Protein AF-A0A7V8IXH6-F1 (afdb_monomer)

Nearest PDB structures (foldseek):
  6ait-assembly1_E  TM=5.435E-01  e=1.363E-01  Escherichia coli K-12
  6sar-assembly1_A  TM=5.610E-01  e=3.988E-01  Escherichia coli K-12
  9hmf-assembly1_K  TM=4.379E-01  e=4.362E-01  Campylobacter jejuni
  3qky-assembly1_A  TM=3.415E-01  e=1.042E-01  Rhodothermus marinus DSM 4252
  5efr-assembly1_A  TM=3.210E-01  e=1.191E-01  Rhodothermus marinus

Structure (mmCIF, N/CA/C/O backbone):
data_AF-A0A7V8IXH6-F1
#
_entry.id   AF-A0A7V8IXH6-F1
#
loop_
_atom_site.group_PDB
_atom_site.id
_atom_site.type_symbol
_atom_site.label_atom_id
_atom_site.label_alt_id
_atom_site.label_comp_id
_atom_site.label_asym_id
_atom_site.label_entity_id
_atom_site.label_seq_id
_atom_site.pdbx_PDB_ins_code
_atom_site.Cartn_x
_atom_site.Cartn_y
_atom_site.Cartn_z
_atom_site.occupancy
_atom_site.B_iso_or_equiv
_atom_site.auth_seq_id
_atom_site.auth_comp_id
_atom_site.auth_asym_id
_atom_site.auth_atom_id
_atom_site.pdbx_PDB_model_num
ATOM 1 N N . MET A 1 1 ? 4.102 10.077 -9.984 1.00 50.06 1 MET A N 1
ATOM 2 C CA . MET A 1 1 ? 4.243 9.746 -8.547 1.00 50.06 1 MET A CA 1
ATOM 3 C C . MET A 1 1 ? 3.928 8.299 -8.180 1.00 50.06 1 MET A C 1
ATOM 5 O O . MET A 1 1 ? 4.528 7.826 -7.240 1.00 50.06 1 MET A O 1
ATOM 9 N N . ARG A 1 2 ? 3.043 7.561 -8.869 1.00 52.91 2 ARG A N 1
ATOM 10 C CA . ARG A 1 2 ? 2.468 6.294 -8.352 1.00 52.91 2 ARG A CA 1
ATOM 11 C C . ARG A 1 2 ? 3.345 5.025 -8.480 1.00 52.91 2 ARG A C 1
ATOM 13 O O . ARG A 1 2 ? 2.822 3.940 -8.675 1.00 52.91 2 ARG A O 1
ATOM 20 N N . ALA A 1 3 ? 4.672 5.142 -8.442 1.00 62.75 3 ALA A N 1
ATOM 21 C CA . ALA A 1 3 ? 5.584 3.988 -8.453 1.00 62.75 3 ALA A CA 1
ATOM 22 C C . ALA A 1 3 ? 6.321 3.876 -7.111 1.00 62.75 3 ALA A C 1
ATOM 24 O O . ALA A 1 3 ? 6.444 4.872 -6.402 1.00 62.75 3 ALA A O 1
ATOM 25 N N . GLY A 1 4 ? 6.844 2.692 -6.782 1.00 77.69 4 GLY A N 1
ATOM 26 C CA . GLY A 1 4 ? 7.619 2.478 -5.555 1.00 77.69 4 GLY A CA 1
ATOM 27 C C . GLY A 1 4 ? 6.771 2.614 -4.286 1.00 77.69 4 GLY A C 1
ATOM 28 O O . GLY A 1 4 ? 5.690 2.029 -4.196 1.00 77.69 4 GLY A O 1
ATOM 29 N N . ALA A 1 5 ? 7.256 3.392 -3.316 1.00 83.00 5 ALA A N 1
ATOM 30 C CA . ALA A 1 5 ? 6.608 3.583 -2.018 1.00 83.00 5 ALA A CA 1
ATOM 31 C C . ALA A 1 5 ? 5.209 4.226 -2.101 1.00 83.00 5 ALA A C 1
ATOM 33 O O . ALA A 1 5 ? 4.357 3.943 -1.268 1.00 83.00 5 ALA A O 1
ATOM 34 N N . PHE A 1 6 ? 4.913 5.017 -3.137 1.00 82.44 6 PHE A N 1
ATOM 35 C CA . PHE A 1 6 ? 3.595 5.645 -3.329 1.00 82.44 6 PHE A CA 1
ATOM 36 C C . PHE A 1 6 ? 2.488 4.683 -3.779 1.00 82.44 6 PHE A C 1
ATOM 38 O O . PHE A 1 6 ? 1.363 5.118 -4.014 1.00 82.44 6 PHE A O 1
ATOM 45 N N . ALA A 1 7 ? 2.802 3.400 -3.954 1.00 84.75 7 ALA A N 1
ATOM 46 C CA . ALA A 1 7 ? 1.806 2.349 -4.126 1.00 84.75 7 ALA A CA 1
ATOM 47 C C . ALA A 1 7 ? 1.477 1.638 -2.799 1.00 84.75 7 ALA A C 1
ATOM 49 O O . ALA A 1 7 ? 0.645 0.738 -2.786 1.00 84.75 7 ALA A O 1
ATOM 50 N N . GLU A 1 8 ? 2.135 1.994 -1.690 1.00 88.62 8 GLU A N 1
ATOM 51 C CA . GLU A 1 8 ? 1.825 1.450 -0.368 1.00 88.62 8 GLU A CA 1
ATOM 52 C C . GLU A 1 8 ? 0.688 2.262 0.280 1.00 88.62 8 GLU A C 1
ATOM 54 O O . GLU A 1 8 ? 0.842 3.473 0.469 1.00 88.62 8 GLU A O 1
ATOM 59 N N . PRO A 1 9 ? -0.427 1.619 0.680 1.00 89.44 9 PRO A N 1
ATOM 60 C CA . PRO A 1 9 ? -1.565 2.308 1.286 1.00 89.44 9 PRO A CA 1
ATOM 61 C C . PRO A 1 9 ? -1.203 3.184 2.489 1.00 89.44 9 PRO A C 1
ATOM 63 O O . PRO A 1 9 ? -1.670 4.313 2.557 1.00 89.44 9 PRO A O 1
ATOM 66 N N . ARG A 1 10 ? -0.307 2.731 3.382 1.00 91.94 10 ARG A N 1
ATOM 67 C CA . ARG A 1 10 ? 0.140 3.526 4.545 1.00 91.94 10 ARG A CA 1
ATOM 68 C C . ARG A 1 10 ? 0.763 4.862 4.147 1.00 91.94 10 ARG A C 1
ATOM 70 O O . ARG A 1 10 ? 0.463 5.892 4.743 1.00 91.94 10 ARG A O 1
ATOM 77 N N . VAL A 1 11 ? 1.608 4.849 3.115 1.00 92.88 11 VAL A N 1
ATOM 78 C CA . VAL A 1 11 ? 2.251 6.060 2.592 1.00 92.88 11 VAL A CA 1
ATOM 79 C C . VAL A 1 11 ? 1.199 6.980 1.976 1.00 92.88 11 VAL A C 1
ATOM 81 O O . VAL A 1 11 ? 1.183 8.170 2.275 1.00 92.88 11 VAL A O 1
ATOM 84 N N . ILE A 1 12 ? 0.287 6.439 1.162 1.00 91.50 12 ILE A N 1
ATOM 85 C CA . ILE A 1 12 ? -0.792 7.216 0.530 1.00 91.50 12 ILE A CA 1
ATOM 86 C C . ILE A 1 12 ? -1.696 7.866 1.587 1.00 91.50 12 ILE A C 1
ATOM 88 O O . ILE A 1 12 ? -1.996 9.055 1.497 1.00 91.50 12 ILE A O 1
ATOM 92 N N . GLU A 1 13 ? -2.131 7.101 2.587 1.00 93.12 13 GLU A N 1
ATOM 93 C CA . GLU A 1 13 ? -3.025 7.575 3.645 1.00 93.12 13 GLU A CA 1
ATOM 94 C C . GLU A 1 13 ? -2.371 8.654 4.506 1.00 93.12 13 GLU A C 1
ATOM 96 O O . GLU A 1 13 ? -3.002 9.678 4.776 1.00 93.12 13 GLU A O 1
ATOM 101 N N . LEU A 1 14 ? -1.104 8.467 4.887 1.00 95.12 14 LEU A N 1
ATOM 102 C CA . LEU A 1 14 ? -0.357 9.464 5.648 1.00 95.12 14 LEU A CA 1
ATOM 103 C C . LEU A 1 14 ? -0.152 10.749 4.841 1.00 95.12 14 LEU A C 1
ATOM 105 O O . LEU A 1 14 ? -0.402 11.843 5.353 1.00 95.12 14 LEU A O 1
ATOM 109 N N . LEU A 1 15 ? 0.240 10.624 3.568 1.00 93.56 15 LEU A N 1
ATOM 110 C CA . LEU A 1 15 ? 0.399 11.769 2.674 1.00 93.56 15 LEU A CA 1
ATOM 111 C C . LEU A 1 15 ? -0.905 12.551 2.547 1.00 93.56 15 LEU A C 1
ATOM 113 O O . LEU A 1 15 ? -0.911 13.745 2.813 1.00 93.56 15 LEU A O 1
ATOM 117 N N . ASN A 1 16 ? -2.015 11.881 2.238 1.00 92.38 16 ASN A N 1
ATOM 118 C CA . ASN A 1 16 ? -3.323 12.525 2.097 1.00 92.38 16 ASN A CA 1
ATOM 119 C C . ASN A 1 16 ? -3.809 13.203 3.387 1.00 92.38 16 ASN A C 1
ATOM 121 O O . ASN A 1 16 ? -4.667 14.082 3.330 1.00 92.38 16 ASN A O 1
ATOM 125 N N . ARG A 1 17 ? -3.302 12.778 4.550 1.00 93.50 17 ARG A N 1
ATOM 126 C CA . ARG A 1 17 ? -3.750 13.265 5.857 1.00 93.50 17 ARG A CA 1
ATOM 127 C C . ARG A 1 17 ? -2.895 14.400 6.422 1.00 93.50 17 ARG A C 1
ATOM 129 O O . ARG A 1 17 ? -3.422 15.221 7.173 1.00 93.50 17 ARG A O 1
ATOM 136 N N . ARG A 1 18 ? -1.592 14.428 6.136 1.00 95.25 18 ARG A N 1
ATOM 137 C CA . ARG A 1 18 ? -0.643 15.360 6.780 1.00 95.25 18 ARG A CA 1
A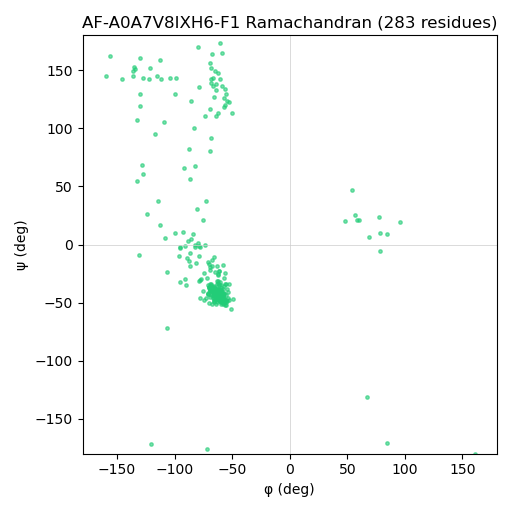TOM 138 C C . ARG A 1 18 ? 0.267 16.118 5.820 1.00 95.25 18 ARG A C 1
ATOM 140 O O . ARG A 1 18 ? 0.949 17.040 6.253 1.00 95.25 18 ARG A O 1
ATOM 147 N N . PHE A 1 19 ? 0.278 15.771 4.536 1.00 94.81 19 PHE A N 1
ATOM 148 C CA . PHE A 1 19 ? 1.212 16.339 3.570 1.00 94.81 19 PHE A CA 1
ATOM 149 C C . PHE A 1 19 ? 0.499 16.841 2.312 1.00 94.81 19 PHE A C 1
ATOM 151 O O . PHE A 1 19 ? -0.615 16.444 1.984 1.00 94.81 19 PHE A O 1
ATOM 158 N N . VAL A 1 20 ? 1.182 17.713 1.572 1.00 91.00 20 VAL A N 1
ATOM 159 C CA . VAL A 1 20 ? 0.776 18.130 0.226 1.00 91.00 20 VAL A CA 1
ATOM 160 C C . VAL A 1 20 ? 1.877 17.688 -0.737 1.00 91.00 20 VAL A C 1
ATOM 162 O O . VAL A 1 20 ? 2.892 18.376 -0.855 1.00 91.00 20 VAL A O 1
ATOM 165 N N . PRO A 1 21 ? 1.742 16.515 -1.381 1.00 87.44 21 PRO A N 1
ATOM 166 C CA . PRO A 1 21 ? 2.774 16.011 -2.271 1.00 87.44 21 PRO A CA 1
ATOM 167 C C . PRO A 1 21 ? 2.708 16.707 -3.634 1.00 87.44 21 PRO A C 1
ATOM 169 O O . PRO A 1 21 ? 1.647 16.813 -4.248 1.00 87.44 21 PRO A O 1
ATOM 172 N N . PHE A 1 22 ? 3.865 17.101 -4.153 1.00 81.31 22 PHE A N 1
ATOM 173 C CA . PHE A 1 22 ? 4.044 17.512 -5.541 1.00 81.31 22 PHE A CA 1
ATOM 174 C C . PHE A 1 22 ? 5.301 16.849 -6.105 1.00 81.31 22 PHE A C 1
ATOM 176 O O . PHE A 1 22 ? 6.236 16.520 -5.375 1.00 81.31 22 PHE A O 1
ATOM 183 N N . TYR A 1 23 ? 5.312 16.607 -7.411 1.00 75.25 23 TYR A N 1
ATOM 184 C CA . TYR A 1 23 ? 6.400 15.896 -8.070 1.00 75.25 23 TYR A CA 1
ATOM 185 C C . TYR A 1 23 ? 7.349 16.872 -8.747 1.00 75.25 23 TYR A C 1
ATOM 187 O O . TYR A 1 23 ? 6.926 17.695 -9.552 1.00 75.25 23 TYR A O 1
ATOM 195 N N . PHE A 1 24 ? 8.641 16.727 -8.479 1.00 69.38 24 PHE A N 1
ATOM 196 C CA . PHE A 1 24 ? 9.684 17.447 -9.193 1.00 69.38 24 PHE A CA 1
ATOM 197 C C . PHE A 1 24 ? 10.827 16.496 -9.556 1.00 69.38 24 PHE A C 1
ATOM 199 O O . PHE A 1 24 ? 11.051 15.483 -8.897 1.00 69.38 24 PHE A O 1
ATOM 206 N N . ASN A 1 25 ? 11.546 16.821 -10.630 1.00 64.81 25 ASN A N 1
ATOM 207 C CA . ASN A 1 25 ? 12.732 16.090 -11.065 1.00 64.81 25 ASN A CA 1
ATOM 208 C C . ASN A 1 25 ? 13.882 17.083 -11.300 1.00 64.81 25 ASN A C 1
ATOM 210 O O . ASN A 1 25 ? 13.775 17.990 -12.134 1.00 64.81 25 ASN A O 1
ATOM 214 N N . THR A 1 26 ? 14.972 16.918 -10.547 1.00 59.41 26 THR A N 1
ATOM 215 C CA . THR A 1 26 ? 16.189 17.748 -10.611 1.00 59.41 26 THR A CA 1
ATOM 216 C C . THR A 1 26 ? 17.294 17.139 -11.488 1.00 59.41 26 THR A C 1
ATOM 218 O O . THR A 1 26 ? 18.277 17.821 -11.779 1.00 59.41 26 THR A O 1
ATOM 221 N N . GLY A 1 27 ? 17.138 15.881 -11.924 1.00 55.12 27 GLY A N 1
ATOM 222 C CA . GLY A 1 27 ? 18.213 15.038 -12.464 1.00 55.12 27 GLY A CA 1
ATOM 223 C C . GLY A 1 27 ? 18.202 14.759 -13.974 1.00 55.12 27 GLY A C 1
ATOM 224 O O . GLY A 1 27 ? 19.034 13.982 -14.431 1.00 55.12 27 GLY A O 1
ATOM 225 N N . GLY A 1 28 ? 17.311 15.354 -14.776 1.00 56.03 28 GLY A N 1
ATOM 226 C CA . GLY A 1 28 ? 17.351 15.190 -16.239 1.00 56.03 28 GLY A CA 1
ATOM 227 C C . GLY A 1 28 ? 16.045 15.527 -16.971 1.00 56.03 28 GLY A C 1
ATOM 228 O O . GLY A 1 28 ? 15.064 15.907 -16.327 1.00 56.03 28 GLY A O 1
ATOM 229 N N . PRO A 1 29 ? 16.014 15.396 -18.315 1.00 49.47 29 PRO A N 1
ATOM 230 C CA . PRO A 1 29 ? 14.811 15.590 -19.124 1.00 49.47 29 PRO A CA 1
ATOM 231 C C . PRO A 1 29 ? 13.809 14.461 -18.841 1.00 49.47 29 PRO A C 1
ATOM 233 O O . PRO A 1 29 ? 13.858 13.388 -19.434 1.00 49.47 29 PRO A O 1
ATOM 236 N N . GLY A 1 30 ? 12.915 14.686 -17.881 1.00 53.16 30 GLY A N 1
ATOM 237 C CA . GLY A 1 30 ? 11.845 13.759 -17.522 1.00 53.16 30 GLY A CA 1
ATOM 238 C C . GLY A 1 30 ? 10.472 14.313 -17.888 1.00 53.16 30 GLY A C 1
ATOM 239 O O . GLY A 1 30 ? 10.203 15.500 -17.714 1.00 53.16 30 GLY A O 1
ATOM 240 N N . LEU A 1 31 ? 9.579 13.438 -18.353 1.00 42.81 31 LEU A N 1
ATOM 241 C CA . LEU A 1 31 ? 8.153 13.744 -18.471 1.00 42.81 31 LEU A CA 1
ATOM 242 C C . LEU A 1 31 ? 7.569 13.997 -17.072 1.00 42.81 31 LEU A C 1
ATOM 244 O O . LEU A 1 31 ? 7.793 13.204 -16.157 1.00 42.81 31 LEU A O 1
ATOM 248 N N . GLY A 1 32 ? 6.805 15.080 -16.921 1.00 48.94 32 GLY A N 1
ATOM 249 C CA . GLY A 1 32 ? 6.107 15.405 -15.674 1.00 48.94 32 GLY A CA 1
ATOM 250 C C . GLY A 1 32 ? 6.835 16.376 -14.751 1.00 48.94 32 GLY A C 1
ATOM 251 O O . GLY A 1 32 ? 6.511 16.419 -13.575 1.00 48.94 32 GLY A O 1
ATOM 252 N N . ARG A 1 33 ? 7.805 17.153 -15.240 1.00 63.28 33 ARG A N 1
ATOM 253 C CA . ARG A 1 33 ? 8.387 18.246 -14.456 1.00 63.28 33 ARG A CA 1
ATOM 254 C C . ARG A 1 33 ? 7.313 19.303 -14.185 1.00 63.28 33 ARG A C 1
ATOM 256 O O . ARG A 1 33 ? 6.865 19.970 -15.111 1.00 63.28 33 ARG A O 1
ATOM 263 N N . ASP A 1 34 ? 6.885 19.426 -12.937 1.00 69.31 34 ASP A N 1
ATOM 264 C CA . ASP A 1 34 ? 6.109 20.583 -12.507 1.00 69.31 34 ASP A CA 1
ATOM 265 C C . ASP A 1 34 ? 7.079 21.770 -12.412 1.00 69.31 34 ASP A C 1
ATOM 267 O O . ASP A 1 34 ? 7.999 21.773 -11.591 1.00 69.31 34 ASP A O 1
ATOM 271 N N . GLU A 1 35 ? 6.929 22.738 -13.319 1.00 74.75 35 GLU A N 1
ATOM 272 C CA . GLU A 1 35 ? 7.807 23.910 -13.402 1.00 74.75 35 GLU A CA 1
ATOM 273 C C . GLU A 1 35 ? 7.756 24.752 -12.122 1.00 74.75 35 GLU A C 1
ATOM 275 O O . GLU A 1 35 ? 8.778 25.293 -11.696 1.00 74.75 35 GLU A O 1
ATOM 280 N N . ALA A 1 36 ? 6.590 24.833 -11.473 1.00 78.31 36 ALA A N 1
ATOM 281 C CA . ALA A 1 36 ? 6.434 25.565 -10.225 1.00 78.31 36 ALA A CA 1
ATOM 282 C C . ALA A 1 36 ? 7.142 24.832 -9.081 1.00 78.31 36 ALA A C 1
ATOM 284 O O . ALA A 1 36 ? 7.856 25.459 -8.296 1.00 78.31 36 ALA A O 1
ATOM 285 N N . ALA A 1 37 ? 7.015 23.507 -9.022 1.00 75.69 37 ALA A N 1
ATOM 286 C CA . ALA A 1 37 ? 7.739 22.690 -8.059 1.00 75.69 37 ALA A CA 1
ATOM 287 C C . ALA A 1 37 ? 9.258 22.772 -8.262 1.00 75.69 37 ALA A C 1
ATOM 289 O O . ALA A 1 37 ? 10.000 22.932 -7.295 1.00 75.69 37 ALA A O 1
ATOM 290 N N . GLU A 1 38 ? 9.732 22.710 -9.510 1.00 76.62 38 GLU A N 1
ATOM 291 C CA . GLU A 1 38 ? 11.148 22.879 -9.835 1.00 76.62 38 GLU A CA 1
ATOM 292 C C . GLU A 1 38 ? 11.660 24.252 -9.387 1.00 76.62 38 GLU A C 1
ATOM 294 O O . GLU A 1 38 ? 12.674 24.340 -8.691 1.00 76.62 38 GLU A O 1
ATOM 299 N N . ALA A 1 39 ? 10.957 25.323 -9.767 1.00 80.25 39 ALA A N 1
ATOM 300 C CA . ALA A 1 39 ? 11.310 26.680 -9.376 1.00 80.25 39 ALA A CA 1
ATOM 301 C C . ALA A 1 39 ? 11.335 26.827 -7.849 1.00 80.25 39 ALA A C 1
ATOM 303 O O . ALA A 1 39 ? 12.235 27.469 -7.307 1.00 80.25 39 ALA A O 1
ATOM 304 N N . PHE A 1 40 ? 10.396 26.182 -7.154 1.00 79.12 40 PHE A N 1
ATOM 305 C CA . PHE A 1 40 ? 10.330 26.180 -5.702 1.00 79.12 40 PHE A CA 1
ATOM 306 C C . PHE A 1 40 ? 11.527 25.481 -5.043 1.00 79.12 40 PHE A C 1
ATOM 308 O O . PHE A 1 40 ? 12.006 25.980 -4.025 1.00 79.12 40 PHE A O 1
ATOM 315 N N . VAL A 1 41 ? 12.023 24.361 -5.584 1.00 77.50 41 VAL A N 1
ATOM 316 C CA . VAL A 1 41 ? 13.152 23.613 -4.990 1.00 77.50 41 VAL A CA 1
ATOM 317 C C . VAL A 1 41 ? 14.528 24.114 -5.435 1.00 77.50 41 VAL A C 1
ATOM 319 O O . VAL A 1 41 ? 15.536 23.813 -4.785 1.00 77.50 41 VAL A O 1
ATOM 322 N N . LYS A 1 42 ? 14.605 24.870 -6.537 1.00 80.50 42 LYS A N 1
ATOM 323 C CA . LYS A 1 42 ? 15.867 25.328 -7.129 1.00 80.50 42 LYS A CA 1
ATOM 324 C C . LYS A 1 42 ? 16.709 26.109 -6.116 1.00 80.50 42 LYS A C 1
ATOM 326 O O . LYS A 1 42 ? 16.296 27.140 -5.598 1.00 80.50 42 LYS A O 1
ATOM 331 N N . GLY A 1 43 ? 17.916 25.609 -5.843 1.00 79.00 43 GLY A N 1
ATOM 332 C CA . GLY A 1 43 ? 18.855 26.212 -4.891 1.00 79.00 43 GLY A CA 1
ATOM 333 C C . GLY A 1 43 ? 18.556 25.938 -3.411 1.00 79.00 43 GLY A C 1
ATOM 334 O O . GLY A 1 43 ? 19.378 26.299 -2.574 1.00 79.00 43 GLY A O 1
ATOM 335 N N . LYS A 1 44 ? 17.434 25.280 -3.078 1.00 78.75 44 LYS A N 1
ATOM 336 C CA . LYS A 1 44 ? 17.080 24.904 -1.695 1.00 78.75 44 LYS A CA 1
ATOM 337 C C . LYS A 1 44 ? 17.579 23.519 -1.300 1.00 78.75 44 LYS A C 1
ATOM 339 O O . LYS A 1 44 ? 17.865 23.281 -0.134 1.00 78.75 44 LYS A O 1
ATOM 344 N N . VAL A 1 45 ? 17.697 22.621 -2.272 1.00 72.69 45 VAL A N 1
ATOM 345 C CA . VAL A 1 45 ? 18.264 21.281 -2.094 1.00 72.69 45 VAL A CA 1
ATOM 346 C C . VAL A 1 45 ? 19.542 21.160 -2.908 1.00 72.69 45 VAL A C 1
ATOM 348 O O . VAL A 1 45 ? 19.665 21.735 -3.995 1.00 72.69 45 VAL A O 1
ATOM 351 N N . LYS A 1 46 ? 20.522 20.410 -2.393 1.00 67.31 46 LYS A N 1
ATOM 352 C CA . LYS A 1 46 ? 21.662 19.999 -3.222 1.00 67.31 46 LYS A CA 1
ATOM 353 C C . LYS A 1 46 ? 21.100 19.166 -4.374 1.00 67.31 46 LYS A C 1
ATOM 355 O O . LYS A 1 46 ? 20.163 18.408 -4.154 1.00 67.31 46 LYS A O 1
ATOM 360 N N . ASN A 1 47 ? 21.653 19.296 -5.584 1.00 60.12 47 ASN A N 1
ATOM 361 C CA . ASN A 1 47 ? 21.233 18.456 -6.707 1.00 60.12 47 ASN A CA 1
ATOM 362 C C . ASN A 1 47 ? 21.695 17.010 -6.460 1.00 60.12 47 ASN A C 1
ATOM 364 O O . ASN A 1 47 ? 22.761 16.585 -6.900 1.00 60.12 47 ASN A O 1
ATOM 368 N N . LYS A 1 48 ? 20.922 16.308 -5.641 1.00 60.09 48 LYS A N 1
ATOM 369 C CA . LYS A 1 48 ? 21.065 14.917 -5.253 1.00 60.09 48 LYS A CA 1
ATOM 370 C C . LYS A 1 48 ? 19.780 14.209 -5.653 1.00 60.09 48 LYS A C 1
ATOM 372 O O . LYS A 1 48 ? 18.712 14.813 -5.686 1.00 60.09 48 LYS A O 1
ATOM 377 N N . TRP A 1 49 ? 19.892 12.919 -5.922 1.00 63.50 49 TRP A N 1
ATOM 378 C CA . TRP A 1 49 ? 18.800 12.047 -6.350 1.00 63.50 49 TRP A CA 1
ATOM 379 C C . TRP A 1 49 ? 17.812 11.709 -5.216 1.00 63.50 49 TRP A C 1
ATOM 381 O O . TRP A 1 49 ? 17.368 10.572 -5.131 1.00 63.50 49 TRP A O 1
ATOM 391 N N . ALA A 1 50 ? 17.502 12.642 -4.311 1.00 59.69 50 ALA A N 1
ATOM 392 C CA . ALA A 1 50 ? 16.592 12.395 -3.192 1.00 59.69 50 ALA A CA 1
ATOM 393 C C . ALA A 1 50 ? 15.229 11.890 -3.694 1.00 59.69 50 ALA A C 1
ATOM 395 O O . ALA A 1 50 ? 14.667 12.454 -4.636 1.00 59.69 50 ALA A O 1
ATOM 396 N N . HIS A 1 51 ? 14.702 10.830 -3.068 1.00 75.31 51 HIS A N 1
ATOM 397 C CA . HIS A 1 51 ? 13.383 10.306 -3.431 1.00 75.31 51 HIS A CA 1
ATOM 398 C C . HIS A 1 51 ? 12.266 11.214 -2.898 1.00 75.31 51 HIS A C 1
ATOM 400 O O . HIS A 1 51 ? 11.306 11.503 -3.613 1.00 75.31 51 HIS A O 1
ATOM 406 N N . PHE A 1 52 ? 12.441 11.728 -1.677 1.00 82.50 52 PHE A N 1
ATOM 407 C CA . PHE A 1 52 ? 11.586 12.735 -1.060 1.00 82.50 52 PHE A CA 1
ATOM 408 C C . PHE A 1 52 ? 12.426 13.905 -0.551 1.00 82.50 52 PHE A C 1
ATOM 410 O O . PHE A 1 52 ? 13.507 13.704 -0.004 1.00 82.50 52 PHE A O 1
ATOM 417 N N . ALA A 1 53 ? 11.895 15.117 -0.672 1.00 87.88 53 ALA A N 1
ATOM 418 C CA . ALA A 1 53 ? 12.372 16.280 0.064 1.00 87.88 53 ALA A CA 1
ATOM 419 C C . ALA A 1 53 ? 11.169 16.960 0.715 1.00 87.88 53 ALA A C 1
ATOM 421 O O . ALA A 1 53 ? 10.160 17.211 0.051 1.00 87.88 53 ALA A O 1
ATOM 422 N N . ALA A 1 54 ? 11.272 17.233 2.009 1.00 91.06 54 ALA A N 1
ATOM 423 C CA . ALA A 1 54 ? 10.217 17.850 2.791 1.00 91.06 54 ALA A CA 1
ATOM 424 C C . ALA A 1 54 ? 10.524 19.321 3.060 1.00 91.06 54 ALA A C 1
ATOM 426 O O . ALA A 1 54 ? 11.666 19.717 3.302 1.00 91.06 54 ALA A O 1
ATOM 427 N N . PHE A 1 55 ? 9.471 20.131 3.043 1.00 92.69 55 PHE A N 1
ATOM 428 C CA . PHE A 1 55 ? 9.541 21.564 3.284 1.00 92.69 55 PHE A CA 1
ATOM 429 C C . PHE A 1 55 ? 8.397 21.980 4.206 1.00 92.69 55 PHE A C 1
ATOM 431 O O . PHE A 1 55 ? 7.312 21.399 4.165 1.00 92.69 55 PHE A O 1
ATOM 438 N N . LYS A 1 56 ? 8.623 23.016 5.011 1.00 93.38 56 LYS A N 1
ATOM 439 C CA . LYS A 1 56 ? 7.556 23.720 5.728 1.00 93.38 56 LYS A CA 1
ATOM 440 C C . LYS A 1 56 ? 6.651 24.475 4.740 1.00 93.38 56 LYS A C 1
ATOM 442 O O . LYS A 1 56 ? 7.079 24.742 3.614 1.00 93.38 56 LYS A O 1
ATOM 447 N N . PRO A 1 57 ? 5.444 24.905 5.159 1.00 91.56 57 PRO A N 1
ATOM 448 C CA . PRO A 1 57 ? 4.554 25.709 4.314 1.00 91.56 57 PRO A CA 1
ATOM 449 C C . PRO A 1 57 ? 5.170 27.020 3.799 1.00 91.56 57 PRO A C 1
ATOM 451 O O . PRO A 1 57 ? 4.831 27.470 2.711 1.00 91.56 57 PRO A O 1
ATOM 454 N N . ASP A 1 58 ? 6.106 27.615 4.545 1.00 91.25 58 ASP A N 1
ATOM 455 C CA . ASP A 1 58 ? 6.852 28.813 4.125 1.00 91.25 58 ASP A CA 1
ATOM 456 C C . ASP A 1 58 ? 7.992 28.516 3.127 1.00 91.25 58 ASP A C 1
ATOM 458 O O . ASP A 1 58 ? 8.679 29.418 2.648 1.00 91.25 58 ASP A O 1
ATOM 462 N N . GLY A 1 59 ? 8.193 27.242 2.793 1.00 87.25 59 GLY A N 1
ATOM 463 C CA . GLY A 1 59 ? 9.219 26.765 1.883 1.00 87.25 59 GLY A CA 1
ATOM 464 C C . GLY A 1 59 ? 10.590 26.535 2.501 1.00 87.25 59 GLY A C 1
ATOM 465 O O . GLY A 1 59 ? 11.531 26.272 1.745 1.00 87.25 59 GLY A O 1
ATOM 466 N N . THR A 1 60 ? 10.711 26.595 3.829 1.00 91.19 60 THR A N 1
ATOM 467 C CA . THR A 1 60 ? 11.923 26.196 4.552 1.00 91.19 60 THR A CA 1
ATOM 468 C C . THR A 1 60 ? 12.153 24.696 4.393 1.00 91.19 60 THR A C 1
ATOM 470 O O . THR A 1 60 ? 11.266 23.898 4.685 1.00 91.19 60 THR A O 1
ATOM 473 N N . TYR A 1 61 ? 13.347 24.308 3.952 1.00 91.25 61 TYR A N 1
ATOM 474 C CA . TYR A 1 61 ? 13.756 22.907 3.840 1.00 91.25 61 TYR A CA 1
ATOM 475 C C . TYR A 1 61 ? 13.809 22.227 5.216 1.00 91.25 61 TYR A C 1
ATOM 477 O O . TYR A 1 61 ? 14.295 22.820 6.180 1.00 91.25 61 TYR A O 1
ATOM 485 N N . LEU A 1 62 ? 13.316 20.990 5.289 1.00 92.00 62 LEU A N 1
ATOM 486 C CA . LEU A 1 62 ? 13.367 20.153 6.486 1.00 92.00 62 LEU A CA 1
ATOM 487 C C . LEU A 1 62 ? 14.407 19.047 6.320 1.00 92.00 62 LEU A C 1
ATOM 489 O O . LEU A 1 62 ? 15.470 19.100 6.933 1.00 92.00 62 LEU A O 1
ATOM 493 N N . GLU A 1 63 ? 14.104 18.064 5.476 1.00 92.62 63 GLU A N 1
ATOM 494 C CA . GLU A 1 63 ? 14.907 16.854 5.325 1.00 92.62 63 GLU A CA 1
ATOM 495 C C . GLU A 1 63 ? 14.687 16.209 3.950 1.00 92.62 63 GLU A C 1
ATOM 497 O O . GLU A 1 63 ? 13.705 16.499 3.259 1.00 92.62 63 GLU A O 1
ATOM 502 N N . GLU A 1 64 ? 15.607 15.329 3.559 1.00 89.81 64 GLU A N 1
ATOM 503 C CA . GLU A 1 64 ? 15.547 14.511 2.353 1.00 89.81 64 GLU A CA 1
ATOM 504 C C . GLU A 1 64 ? 15.631 13.032 2.733 1.00 89.81 64 GLU A C 1
ATOM 506 O O . GLU A 1 64 ? 16.363 12.663 3.649 1.00 89.81 64 GLU A O 1
ATOM 511 N N . SER A 1 65 ? 14.893 12.178 2.031 1.00 87.50 65 SER A N 1
ATOM 512 C CA . SER A 1 65 ? 15.003 10.735 2.227 1.00 87.50 65 SER A CA 1
ATOM 513 C C . SER A 1 65 ? 16.213 10.156 1.501 1.00 87.50 65 SER A C 1
ATOM 515 O O . SER A 1 65 ? 16.780 10.760 0.584 1.00 87.50 65 SER A O 1
ATOM 517 N N . GLU A 1 66 ? 16.512 8.892 1.791 1.00 81.75 66 GLU A N 1
ATOM 518 C CA . GLU A 1 66 ? 17.378 8.098 0.928 1.00 81.75 66 GLU A CA 1
ATOM 519 C C . GLU A 1 66 ? 16.770 7.913 -0.471 1.00 81.75 66 GLU A C 1
ATOM 521 O O . GLU A 1 66 ? 15.551 7.840 -0.652 1.00 81.75 66 GLU A O 1
ATOM 526 N N . ILE A 1 67 ? 17.646 7.832 -1.474 1.00 75.06 67 ILE A N 1
ATOM 527 C CA . ILE A 1 67 ? 17.290 7.782 -2.902 1.00 75.06 67 ILE A CA 1
ATOM 528 C C . ILE A 1 67 ? 16.613 6.458 -3.304 1.00 75.06 67 ILE A C 1
ATOM 530 O O . ILE A 1 67 ? 15.921 6.390 -4.318 1.00 75.06 67 ILE A O 1
ATOM 534 N N . TYR A 1 68 ? 16.797 5.420 -2.483 1.00 74.50 68 TYR A N 1
ATOM 535 C CA . TYR A 1 68 ? 16.253 4.073 -2.665 1.00 74.50 68 TYR A CA 1
ATOM 536 C C . TYR A 1 68 ? 15.433 3.610 -1.457 1.00 74.50 68 TYR A C 1
ATOM 538 O O . TYR A 1 68 ? 15.333 2.409 -1.216 1.00 74.50 68 TYR A O 1
ATOM 546 N N . ALA A 1 69 ? 14.860 4.548 -0.692 1.00 80.69 69 ALA A N 1
ATOM 547 C CA . ALA A 1 69 ? 13.973 4.198 0.409 1.00 80.69 69 ALA A CA 1
ATOM 548 C C . ALA A 1 69 ? 12.848 3.284 -0.103 1.00 80.69 69 ALA A C 1
ATOM 550 O O . ALA A 1 69 ? 12.126 3.626 -1.046 1.00 80.69 69 ALA A O 1
ATOM 551 N N . ASP A 1 70 ? 12.722 2.105 0.505 1.00 83.38 70 ASP A N 1
ATOM 552 C CA . ASP A 1 70 ? 11.610 1.210 0.220 1.00 83.38 70 ASP A CA 1
ATOM 553 C C . ASP A 1 70 ? 10.305 1.764 0.820 1.00 83.38 70 ASP A C 1
ATOM 555 O O . ASP A 1 70 ? 10.242 2.877 1.348 1.00 83.38 70 ASP A O 1
ATOM 559 N N . LYS A 1 71 ? 9.218 1.000 0.713 1.00 86.50 71 LYS A N 1
ATOM 560 C CA . LYS A 1 71 ? 7.913 1.436 1.221 1.00 86.50 71 LYS A CA 1
ATOM 561 C C . LYS A 1 71 ? 7.890 1.666 2.739 1.00 86.50 71 LYS A C 1
ATOM 563 O O . LYS A 1 71 ? 7.166 2.551 3.185 1.00 86.50 71 LYS A O 1
ATOM 568 N N . ASP A 1 72 ? 8.657 0.890 3.507 1.00 88.56 72 ASP A N 1
ATOM 569 C CA . ASP A 1 72 ? 8.729 1.027 4.963 1.00 88.56 72 ASP A CA 1
ATOM 570 C C . ASP A 1 72 ? 9.619 2.223 5.315 1.00 88.56 72 ASP A C 1
ATOM 572 O O . ASP A 1 72 ? 9.199 3.087 6.076 1.00 88.56 72 ASP A O 1
ATOM 576 N N . GLY A 1 73 ? 10.783 2.356 4.675 1.00 90.12 73 GLY A N 1
ATOM 577 C CA . GLY A 1 73 ? 11.672 3.506 4.849 1.00 90.12 73 GLY A CA 1
ATOM 578 C C . GLY A 1 73 ? 11.014 4.836 4.472 1.00 90.12 73 GLY A C 1
ATOM 579 O O . GLY A 1 73 ? 11.179 5.829 5.176 1.00 90.12 73 GLY A O 1
ATOM 580 N N . ALA A 1 74 ? 10.211 4.861 3.406 1.00 91.19 74 ALA A N 1
ATOM 581 C CA . ALA A 1 74 ? 9.422 6.031 3.030 1.00 91.19 74 ALA A CA 1
ATOM 582 C C . ALA A 1 74 ? 8.376 6.395 4.093 1.00 91.19 74 ALA A C 1
ATOM 584 O O . ALA A 1 74 ? 8.205 7.570 4.414 1.00 91.19 74 ALA A O 1
ATOM 585 N N . PHE A 1 75 ? 7.675 5.399 4.639 1.00 93.56 75 PHE A N 1
ATOM 586 C CA . PHE A 1 75 ? 6.686 5.620 5.689 1.00 93.56 75 PHE A CA 1
ATOM 587 C C . PHE A 1 75 ? 7.343 6.128 6.980 1.00 93.56 75 PHE A C 1
ATOM 589 O O . PHE A 1 75 ? 6.905 7.138 7.527 1.00 93.56 75 PHE A O 1
ATOM 596 N N . GLU A 1 76 ? 8.440 5.503 7.411 1.00 93.75 76 GLU A N 1
ATOM 597 C CA . GLU A 1 76 ? 9.201 5.917 8.596 1.00 93.75 76 GLU A CA 1
ATOM 598 C C . GLU A 1 76 ? 9.802 7.320 8.445 1.00 93.75 76 GLU A C 1
ATOM 600 O O . GLU A 1 76 ? 9.753 8.108 9.388 1.00 93.75 76 GLU A O 1
ATOM 605 N N . PHE A 1 77 ? 10.296 7.682 7.256 1.00 94.75 77 PHE A N 1
ATOM 606 C CA . PHE A 1 77 ? 10.745 9.046 6.959 1.00 94.75 77 PHE A CA 1
ATOM 607 C C . PHE A 1 77 ? 9.626 10.076 7.187 1.00 94.75 77 PHE A C 1
ATOM 609 O O . PHE A 1 77 ? 9.830 11.087 7.858 1.00 94.75 77 PHE A O 1
ATOM 616 N N . LEU A 1 78 ? 8.417 9.807 6.684 1.00 95.50 78 LEU A N 1
ATOM 617 C CA . LEU A 1 78 ? 7.270 10.700 6.875 1.00 95.50 78 LEU A CA 1
ATOM 618 C C . LEU A 1 78 ? 6.846 10.792 8.350 1.00 95.50 78 LEU A C 1
ATOM 620 O O . LEU A 1 78 ? 6.510 11.879 8.823 1.00 95.50 78 LEU A O 1
ATOM 624 N N . LEU A 1 79 ? 6.882 9.684 9.096 1.00 95.94 79 LEU A N 1
ATOM 625 C CA . LEU A 1 79 ? 6.591 9.694 10.532 1.00 95.94 79 LEU A CA 1
ATOM 626 C C . LEU A 1 79 ? 7.645 10.465 11.334 1.00 95.94 79 LEU A C 1
ATOM 628 O O . LEU A 1 79 ? 7.287 11.226 12.236 1.00 95.94 79 LEU A O 1
ATOM 632 N N . ALA A 1 80 ? 8.927 10.313 10.995 1.00 96.19 80 ALA A N 1
ATOM 633 C CA . ALA A 1 80 ? 10.017 11.048 11.628 1.00 96.19 80 ALA A CA 1
ATOM 634 C C . ALA A 1 80 ? 9.833 12.563 11.460 1.00 96.19 80 ALA A C 1
ATOM 636 O O . ALA A 1 80 ? 9.878 13.292 12.450 1.00 96.19 80 ALA A O 1
ATOM 637 N N . LEU A 1 81 ? 9.480 13.023 10.253 1.00 96.31 81 LEU A N 1
ATOM 638 C CA . LEU A 1 81 ? 9.177 14.434 9.993 1.00 96.31 81 LEU A CA 1
ATOM 639 C C . LEU A 1 81 ? 8.080 14.988 10.909 1.00 96.31 81 LEU A C 1
ATOM 641 O O . LEU A 1 81 ? 8.216 16.098 11.426 1.00 96.31 81 LEU A O 1
ATOM 645 N N . LEU A 1 82 ? 7.000 14.229 11.120 1.00 96.38 82 LEU A N 1
ATOM 646 C CA . LEU A 1 82 ? 5.889 14.632 11.988 1.00 96.38 82 LEU A CA 1
ATOM 647 C C . LEU A 1 82 ? 6.264 14.630 13.471 1.00 96.38 82 LEU A C 1
ATOM 649 O O . LEU A 1 82 ? 5.809 15.496 14.218 1.00 96.38 82 LEU A O 1
ATOM 653 N N . ARG A 1 83 ? 7.093 13.676 13.902 1.00 95.69 83 ARG A N 1
ATOM 654 C CA . ARG A 1 83 ? 7.608 13.615 15.274 1.00 95.69 83 ARG A CA 1
ATOM 655 C C . ARG A 1 83 ? 8.523 14.798 15.580 1.00 95.69 83 ARG A C 1
ATOM 657 O O . ARG A 1 83 ? 8.402 15.397 16.645 1.00 95.69 83 ARG A O 1
ATOM 664 N N . ASP A 1 84 ? 9.388 15.147 14.636 1.00 96.19 84 ASP A N 1
ATOM 665 C CA . ASP A 1 84 ? 10.384 16.206 14.805 1.00 96.19 84 ASP A CA 1
ATOM 666 C C . ASP A 1 84 ? 9.774 17.603 14.580 1.00 96.19 84 ASP A C 1
ATOM 668 O O . ASP A 1 84 ? 10.327 18.618 15.005 1.00 96.19 84 ASP A O 1
ATOM 672 N N . ASN A 1 85 ? 8.585 17.662 13.968 1.00 96.19 85 AS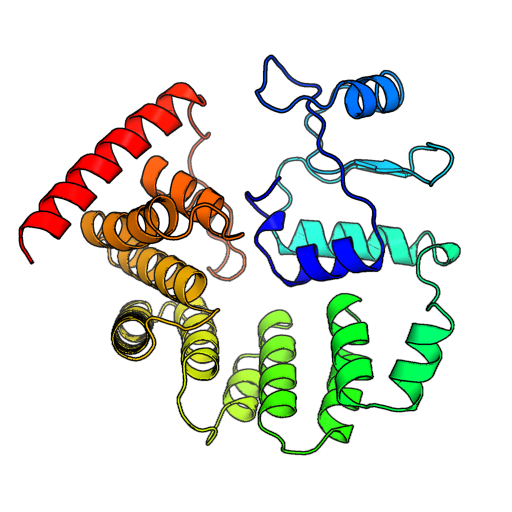N A N 1
ATOM 673 C CA . ASN A 1 85 ? 7.804 18.880 13.762 1.00 96.19 85 ASN A CA 1
ATOM 674 C C . ASN A 1 85 ? 6.357 18.699 14.268 1.00 96.19 85 ASN A C 1
ATOM 676 O O . ASN A 1 85 ? 5.412 18.724 13.473 1.00 96.19 85 ASN A O 1
ATOM 680 N N . PRO A 1 86 ? 6.142 18.572 15.592 1.00 95.50 86 PRO A N 1
ATOM 681 C CA . PRO A 1 86 ? 4.848 18.179 16.159 1.00 95.50 86 PRO A CA 1
ATOM 682 C C . PRO A 1 86 ? 3.706 19.156 15.848 1.00 95.50 86 PRO A C 1
ATOM 684 O O . PRO A 1 86 ? 2.544 18.756 15.829 1.00 95.50 86 PRO A O 1
ATOM 687 N N . GLY A 1 87 ? 4.018 20.420 15.539 1.00 94.19 87 GLY A N 1
ATOM 688 C CA . GLY A 1 87 ? 3.031 21.409 15.093 1.00 94.19 87 GLY A CA 1
ATOM 689 C C . GLY A 1 87 ? 2.340 21.063 13.767 1.00 94.19 87 GLY A C 1
ATOM 690 O O . GLY A 1 87 ? 1.274 21.602 13.496 1.00 94.19 87 GLY A O 1
ATOM 691 N N . PHE A 1 88 ? 2.909 20.158 12.961 1.00 92.88 88 PHE A N 1
ATOM 692 C CA . PHE A 1 88 ? 2.288 19.651 11.730 1.00 92.88 88 PHE A CA 1
ATOM 693 C C . PHE A 1 88 ? 1.535 18.330 11.930 1.00 92.88 88 PHE A C 1
ATOM 695 O O . PHE A 1 88 ? 0.917 17.833 10.992 1.00 92.88 88 PHE A O 1
ATOM 702 N N . ASN A 1 89 ? 1.568 17.756 13.136 1.00 94.88 89 ASN A N 1
ATOM 703 C CA . ASN A 1 89 ? 0.874 16.511 13.466 1.00 94.88 89 ASN A CA 1
ATOM 704 C C . ASN A 1 89 ? -0.280 16.710 14.460 1.00 94.88 89 ASN A C 1
ATOM 706 O O . ASN A 1 89 ? -0.752 15.758 15.085 1.00 94.88 89 ASN A O 1
ATOM 710 N N . THR A 1 90 ? -0.734 17.946 14.636 1.00 93.12 90 THR A N 1
ATOM 711 C CA . THR A 1 90 ? -1.920 18.228 15.436 1.00 93.12 90 THR A CA 1
ATOM 712 C C . THR A 1 90 ? -3.158 17.693 14.726 1.00 93.12 90 THR A C 1
ATOM 714 O O . THR A 1 90 ? -3.289 17.775 13.503 1.00 93.12 90 THR A O 1
ATOM 717 N N . MET A 1 91 ? -4.066 17.097 15.497 1.00 94.00 91 MET A N 1
ATOM 718 C CA . MET A 1 91 ? -5.378 16.753 14.969 1.00 94.00 91 MET A CA 1
ATOM 719 C C . MET A 1 91 ? -6.155 18.037 14.689 1.00 94.00 91 MET A C 1
ATOM 721 O O . MET A 1 91 ? -6.067 19.015 15.430 1.00 94.00 91 MET A O 1
ATOM 725 N N . THR A 1 92 ? -6.922 18.028 13.607 1.00 93.50 92 THR A N 1
ATOM 726 C CA . THR A 1 92 ? -7.940 19.061 13.386 1.00 93.50 92 THR A CA 1
ATOM 727 C C . THR A 1 92 ? -9.086 18.893 14.394 1.00 93.50 92 THR A C 1
ATOM 729 O O . THR A 1 92 ? -9.312 17.773 14.862 1.00 93.50 92 THR A O 1
ATOM 732 N N . PRO A 1 93 ? -9.861 19.947 14.712 1.00 96.06 93 PRO A N 1
ATOM 733 C CA . PRO A 1 93 ? -11.043 19.816 15.569 1.00 96.06 93 PRO A CA 1
ATOM 734 C C . PRO A 1 93 ? -12.028 18.736 15.088 1.00 96.06 93 PRO A C 1
ATOM 736 O O . PRO A 1 93 ? -12.656 18.040 15.889 1.00 96.06 93 PRO A O 1
ATOM 739 N N . GLU A 1 94 ? -12.148 18.556 13.772 1.00 94.25 94 GLU A N 1
ATOM 740 C CA . GLU A 1 94 ? -12.959 17.511 13.151 1.00 94.25 94 GLU A CA 1
ATOM 741 C C . GLU A 1 94 ? -12.404 16.110 13.437 1.00 94.25 94 GLU A C 1
ATOM 743 O O . GLU A 1 94 ? -13.170 15.204 13.772 1.00 94.25 94 GLU A O 1
ATOM 748 N N . GLU A 1 95 ? -11.083 15.929 13.346 1.00 94.62 95 GLU A N 1
ATOM 749 C CA . GLU A 1 95 ? -10.417 14.673 13.701 1.00 94.62 95 GLU A CA 1
ATOM 750 C C . GLU A 1 95 ? -10.547 14.370 15.194 1.00 94.62 95 GLU A C 1
ATOM 752 O O . GLU A 1 95 ? -10.897 13.246 15.543 1.00 94.62 95 GLU A O 1
ATOM 757 N N . GLU A 1 96 ? -10.339 15.352 16.074 1.00 95.88 96 GLU A N 1
ATOM 758 C CA . GLU A 1 96 ? -10.494 15.175 17.524 1.00 95.88 96 GLU A CA 1
ATOM 759 C C . GLU A 1 96 ? -11.911 14.711 17.877 1.00 95.88 96 GLU A C 1
ATOM 761 O O . GLU A 1 96 ? -12.101 13.729 18.604 1.00 95.88 96 GLU A O 1
ATOM 766 N N . LYS A 1 97 ? -12.923 15.371 17.301 1.00 95.81 97 LYS A N 1
ATOM 767 C CA . LYS A 1 97 ? -14.327 14.993 17.474 1.00 95.81 97 LYS A CA 1
ATOM 768 C C . LYS A 1 97 ? -14.598 13.578 16.960 1.00 95.81 97 LYS A C 1
ATOM 770 O O . LYS A 1 97 ? -15.295 12.811 17.627 1.00 95.81 97 LYS A O 1
ATOM 775 N N . ALA A 1 98 ? -14.063 13.227 15.792 1.00 93.06 98 ALA A N 1
ATOM 776 C CA . ALA A 1 98 ? -14.265 11.914 15.191 1.00 93.06 98 ALA A CA 1
ATOM 777 C C . ALA A 1 98 ? -13.604 10.793 16.011 1.00 93.06 98 ALA A C 1
ATOM 779 O O . ALA A 1 98 ? -14.234 9.769 16.277 1.00 93.06 98 ALA A O 1
ATOM 780 N N . VAL A 1 99 ? -12.371 11.014 16.479 1.00 94.06 99 VAL A N 1
ATOM 781 C CA . VAL A 1 99 ? -11.633 10.083 17.348 1.00 94.06 99 VAL A CA 1
ATOM 782 C C . VAL A 1 99 ? -12.380 9.853 18.667 1.00 94.06 99 VAL A C 1
ATOM 784 O O . VAL A 1 99 ? -12.441 8.725 19.157 1.00 94.06 99 VAL A O 1
ATOM 787 N N . ALA A 1 100 ? -12.991 10.897 19.232 1.00 94.19 100 ALA A N 1
ATOM 788 C CA . ALA A 1 100 ? -13.763 10.787 20.467 1.00 94.19 100 ALA A CA 1
ATOM 789 C C . ALA A 1 100 ? -15.088 10.018 20.291 1.00 94.19 100 ALA A C 1
ATOM 791 O O . ALA A 1 100 ? -15.505 9.295 21.200 1.00 94.19 100 ALA A O 1
ATOM 792 N N . GLY A 1 101 ? -15.754 10.179 19.143 1.00 93.06 101 GLY A N 1
ATOM 793 C CA . GLY A 1 101 ? -17.100 9.652 18.902 1.00 93.06 101 GLY A CA 1
ATOM 794 C C . GLY A 1 101 ? -17.154 8.239 18.317 1.00 93.06 101 GLY A C 1
ATOM 795 O O . GLY A 1 101 ? -18.059 7.475 18.657 1.00 93.06 101 GLY A O 1
ATOM 796 N N . GLU A 1 102 ? -16.203 7.867 17.456 1.00 95.62 102 GLU A N 1
ATOM 797 C CA . GLU A 1 102 ? -16.316 6.670 16.616 1.00 95.62 102 GLU A CA 1
ATOM 798 C C . GLU A 1 102 ? -15.039 5.810 16.645 1.00 95.62 102 GLU A C 1
ATOM 800 O O . GLU A 1 102 ? -14.046 6.152 16.000 1.00 95.62 102 GLU A O 1
ATOM 805 N N . PRO A 1 103 ? -15.049 4.642 17.324 1.00 96.94 103 PRO A N 1
ATOM 806 C CA . PRO A 1 103 ? -13.858 3.797 17.463 1.00 96.94 103 PRO A CA 1
ATOM 807 C C . PRO A 1 103 ? -13.222 3.363 16.135 1.00 96.94 103 PRO A C 1
ATOM 809 O O . PRO A 1 103 ? -12.004 3.296 16.030 1.00 96.94 103 PRO A O 1
ATOM 812 N N . VAL A 1 104 ? -14.033 3.109 15.104 1.00 96.25 104 VAL A N 1
ATOM 813 C CA . VAL A 1 104 ? -13.546 2.744 13.762 1.00 96.25 104 VAL A CA 1
ATOM 814 C C . VAL A 1 104 ? -12.777 3.898 13.119 1.00 96.25 104 VAL A C 1
ATOM 816 O O . VAL A 1 104 ? -11.705 3.694 12.551 1.00 96.25 104 VAL A O 1
ATOM 819 N N . VAL A 1 105 ? -13.302 5.121 13.224 1.00 95.62 105 VAL A N 1
ATOM 820 C CA . VAL A 1 105 ? -12.646 6.311 12.672 1.00 95.62 105 VAL A CA 1
ATOM 821 C C . VAL A 1 105 ? -11.368 6.613 13.446 1.00 95.62 105 VAL A C 1
ATOM 823 O O . VAL A 1 105 ? -10.327 6.831 12.828 1.00 95.62 105 VAL A O 1
ATOM 826 N N . ALA A 1 106 ? -11.419 6.528 14.779 1.00 97.00 106 ALA A N 1
ATOM 827 C CA . ALA A 1 106 ? -10.242 6.642 15.635 1.00 97.00 106 ALA A CA 1
ATOM 828 C C . ALA A 1 106 ? -9.140 5.666 15.209 1.00 97.00 106 ALA A C 1
ATOM 830 O O . ALA A 1 106 ? -7.989 6.060 15.022 1.00 97.00 106 ALA A O 1
ATOM 831 N N . ALA A 1 107 ? -9.505 4.402 14.993 1.00 97.00 107 ALA A N 1
ATOM 832 C CA . ALA A 1 107 ? -8.560 3.368 14.623 1.00 97.00 107 ALA A CA 1
ATOM 833 C C . ALA A 1 107 ? -7.899 3.632 13.264 1.00 97.00 107 ALA A C 1
ATOM 835 O O . ALA A 1 107 ? -6.679 3.554 13.165 1.00 97.00 107 ALA A O 1
ATOM 836 N N . ARG A 1 108 ? -8.674 4.026 12.243 1.00 95.56 108 ARG A N 1
ATOM 837 C CA . ARG A 1 108 ? -8.140 4.386 10.916 1.00 95.56 108 ARG A CA 1
ATOM 838 C C . ARG A 1 108 ? -7.223 5.611 10.961 1.00 95.56 108 ARG A C 1
ATOM 840 O O . ARG A 1 108 ? -6.208 5.635 10.274 1.00 95.56 108 ARG A O 1
ATOM 847 N N . ILE A 1 109 ? -7.564 6.626 11.760 1.00 95.44 109 ILE A N 1
ATOM 848 C CA . ILE A 1 109 ? -6.715 7.815 11.933 1.00 95.44 109 ILE A CA 1
ATOM 849 C C . ILE A 1 109 ? -5.382 7.414 12.565 1.00 95.44 109 ILE A C 1
ATOM 851 O O . ILE A 1 109 ? -4.330 7.768 12.041 1.00 95.44 109 ILE A O 1
ATOM 855 N N . HIS A 1 110 ? -5.414 6.647 13.654 1.00 96.19 110 HIS A N 1
ATOM 856 C CA . HIS A 1 110 ? -4.194 6.195 14.316 1.00 96.19 110 HIS A CA 1
ATOM 857 C C . HIS A 1 110 ? -3.369 5.232 13.447 1.00 96.19 110 HIS A C 1
ATOM 859 O O . HIS A 1 110 ? -2.147 5.332 13.454 1.00 96.19 110 HIS A O 1
ATOM 865 N N . GLU A 1 111 ? -4.007 4.365 12.652 1.00 94.88 111 GLU A N 1
ATOM 866 C CA . GLU A 1 111 ? -3.337 3.477 11.688 1.00 94.88 111 GLU A CA 1
ATOM 867 C C . GLU A 1 111 ? -2.564 4.288 10.637 1.00 94.88 111 GLU A C 1
ATOM 869 O O . GLU A 1 111 ? -1.372 4.053 10.443 1.00 94.88 111 GLU A O 1
ATOM 874 N N . ALA A 1 112 ? -3.200 5.302 10.037 1.00 93.38 112 ALA A N 1
ATOM 875 C CA . ALA A 1 112 ? -2.556 6.192 9.068 1.00 93.38 112 ALA A CA 1
ATOM 876 C C . ALA A 1 112 ? -1.383 6.983 9.673 1.00 93.38 112 ALA A C 1
ATOM 878 O O . ALA A 1 112 ? -0.413 7.275 8.980 1.00 93.38 112 ALA A O 1
ATOM 879 N N . LEU A 1 113 ? -1.456 7.314 10.966 1.00 94.56 113 LEU A N 1
ATOM 880 C CA . LEU A 1 113 ? -0.402 8.015 11.708 1.00 94.56 113 LEU A CA 1
ATOM 881 C C . LEU A 1 113 ? 0.678 7.078 12.275 1.00 94.56 113 LEU A C 1
ATOM 883 O O . LEU A 1 113 ? 1.539 7.536 13.022 1.00 94.56 113 LEU A O 1
ATOM 887 N N . GLY A 1 114 ? 0.626 5.775 11.976 1.00 93.94 114 GLY A N 1
ATOM 888 C CA . GLY A 1 114 ? 1.576 4.789 12.499 1.00 93.94 114 GLY A CA 1
ATOM 889 C C . GLY A 1 114 ? 1.461 4.524 14.006 1.00 93.94 114 GLY A C 1
ATOM 890 O O . GLY A 1 114 ? 2.264 3.774 14.559 1.00 93.94 114 GLY A O 1
ATOM 891 N N . ASP A 1 115 ? 0.456 5.084 14.688 1.00 95.69 115 ASP A N 1
ATOM 892 C CA . ASP A 1 115 ? 0.196 4.863 16.114 1.00 95.69 115 ASP A CA 1
ATOM 893 C C . ASP A 1 115 ? -0.576 3.550 16.303 1.00 95.69 115 ASP A C 1
ATOM 895 O O . ASP A 1 115 ? -1.761 3.505 16.646 1.00 95.69 115 ASP A O 1
ATOM 899 N N . TYR A 1 116 ? 0.101 2.443 16.003 1.00 95.75 116 TYR A N 1
ATOM 900 C CA . TYR A 1 116 ? -0.518 1.123 15.948 1.00 95.75 116 TYR A CA 1
ATOM 901 C C . TYR A 1 116 ? -1.036 0.629 17.304 1.00 95.75 116 TYR A C 1
ATOM 903 O O . TYR A 1 116 ? -1.925 -0.219 17.335 1.00 95.75 116 TYR A O 1
ATOM 911 N N . GLU A 1 117 ? -0.508 1.133 18.422 1.00 96.81 117 GLU A N 1
ATOM 912 C CA . GLU A 1 117 ? -1.028 0.805 19.754 1.00 96.81 117 GLU A CA 1
ATOM 913 C C . GLU A 1 117 ? -2.403 1.434 19.972 1.00 96.81 117 GLU A C 1
ATOM 915 O O . GLU A 1 117 ? -3.357 0.719 20.292 1.00 96.81 117 GLU A O 1
ATOM 920 N N . LYS A 1 118 ? -2.549 2.742 19.712 1.00 96.88 118 LYS A N 1
ATOM 921 C CA . LYS A 1 118 ? -3.860 3.399 19.804 1.00 96.88 118 LYS A CA 1
ATOM 922 C C . LYS A 1 118 ? -4.828 2.885 18.747 1.00 96.88 118 LYS A C 1
ATOM 924 O O . LYS A 1 118 ? -6.009 2.713 19.046 1.00 96.88 118 LYS A O 1
ATOM 929 N N . ALA A 1 119 ? -4.342 2.590 17.541 1.00 97.38 119 ALA A N 1
ATOM 930 C CA . ALA A 1 119 ? -5.163 2.011 16.486 1.00 97.38 119 ALA A CA 1
ATOM 931 C C . ALA A 1 119 ? -5.721 0.639 16.893 1.00 97.38 119 ALA A C 1
ATOM 933 O O . ALA A 1 119 ? -6.920 0.402 16.752 1.00 97.38 119 ALA A O 1
ATOM 934 N N . ALA A 1 120 ? -4.884 -0.243 17.451 1.00 97.62 120 ALA A N 1
ATOM 935 C CA . ALA A 1 120 ? -5.317 -1.553 17.928 1.00 97.62 120 ALA A CA 1
ATOM 936 C C . ALA A 1 120 ? -6.348 -1.431 19.059 1.00 97.62 120 ALA A C 1
ATOM 938 O O . ALA A 1 120 ? -7.416 -2.032 18.965 1.00 97.62 120 ALA A O 1
ATOM 939 N N . ALA A 1 121 ? -6.092 -0.585 20.063 1.00 97.81 121 ALA A N 1
ATOM 940 C CA . ALA A 1 121 ? -7.037 -0.347 21.156 1.00 97.81 121 ALA A CA 1
ATOM 941 C C . ALA A 1 121 ? -8.391 0.194 20.654 1.00 97.81 121 ALA A C 1
ATOM 943 O O . ALA A 1 121 ? -9.458 -0.198 21.134 1.00 97.81 121 ALA A O 1
ATOM 944 N N . ALA A 1 122 ? -8.372 1.076 19.652 1.00 97.88 122 ALA A N 1
ATOM 945 C CA . ALA A 1 122 ? -9.582 1.604 19.033 1.00 97.88 122 ALA A CA 1
ATOM 946 C C . ALA A 1 122 ? -10.339 0.536 18.217 1.00 97.88 122 ALA A C 1
ATOM 948 O O . ALA A 1 122 ? -11.568 0.463 18.306 1.00 97.88 122 ALA A O 1
ATOM 949 N N . TRP A 1 123 ? -9.633 -0.340 17.491 1.00 97.88 123 TRP A N 1
ATOM 950 C CA . TRP A 1 123 ? -10.249 -1.486 16.815 1.00 97.88 123 TRP A CA 1
ATOM 951 C C . TRP A 1 123 ? -10.860 -2.483 17.802 1.00 97.88 123 TRP A C 1
ATOM 953 O O . TRP A 1 123 ? -11.983 -2.935 17.594 1.00 97.88 123 TRP A O 1
ATOM 963 N N . GLU A 1 124 ? -10.181 -2.781 18.908 1.00 96.69 124 GLU A N 1
ATOM 964 C CA . GLU A 1 124 ? -10.723 -3.631 19.973 1.00 96.69 124 GLU A CA 1
ATOM 965 C C . GLU A 1 124 ? -11.996 -3.026 20.576 1.00 96.69 124 GLU A C 1
ATOM 967 O O . GLU A 1 124 ? -13.004 -3.721 20.733 1.00 96.69 124 GLU A O 1
ATOM 972 N N . LYS A 1 125 ? -12.003 -1.709 20.818 1.00 96.94 125 LYS A N 1
ATOM 973 C CA . LYS A 1 125 ? -13.190 -0.972 21.276 1.00 96.94 125 LYS A CA 1
ATOM 974 C C . LYS A 1 125 ? -14.337 -1.003 20.257 1.00 96.94 125 LYS A C 1
ATOM 976 O O . LYS A 1 125 ? -15.501 -0.994 20.656 1.00 96.94 125 LYS A O 1
ATOM 981 N N . ALA A 1 126 ? -14.045 -1.064 18.955 1.00 96.12 126 ALA A N 1
ATOM 982 C CA . ALA A 1 126 ? -15.061 -1.236 17.910 1.00 96.12 126 ALA A CA 1
ATOM 983 C C . ALA A 1 126 ? -15.742 -2.625 17.946 1.00 96.12 126 ALA A C 1
ATOM 985 O O . ALA A 1 126 ? -16.802 -2.813 17.332 1.00 96.12 126 ALA A O 1
ATOM 986 N N . GLY A 1 127 ? -15.171 -3.574 18.696 1.00 93.19 127 GLY A N 1
ATOM 987 C CA . GLY A 1 127 ? -15.710 -4.905 18.953 1.00 93.19 127 GLY A CA 1
ATOM 988 C C . GLY A 1 127 ? -15.382 -5.925 17.861 1.00 93.19 127 GLY A C 1
ATOM 989 O O . GLY A 1 127 ? -14.628 -5.669 16.930 1.00 93.19 127 GLY A O 1
ATOM 990 N N . ALA A 1 128 ? -15.993 -7.109 17.938 1.00 88.94 128 ALA A N 1
ATOM 991 C CA . ALA A 1 128 ? -15.699 -8.245 17.051 1.00 88.94 128 ALA A CA 1
ATOM 992 C C . ALA A 1 128 ? -16.268 -8.123 15.617 1.00 88.94 128 ALA A C 1
ATOM 994 O O . ALA A 1 128 ? -16.443 -9.128 14.925 1.00 88.94 128 ALA A O 1
ATOM 995 N N . LYS A 1 129 ? -16.581 -6.907 15.155 1.00 94.75 129 LYS A N 1
ATOM 996 C CA . LYS A 1 129 ? -17.104 -6.662 13.804 1.00 94.75 129 LYS A CA 1
ATOM 997 C C . LYS A 1 129 ? -16.044 -7.017 12.756 1.00 94.75 129 LYS A C 1
ATOM 999 O O . LYS A 1 129 ? -14.850 -6.847 12.997 1.00 94.75 129 LYS A O 1
ATOM 1004 N N . ARG A 1 130 ? -16.480 -7.452 11.566 1.00 95.81 130 ARG A N 1
ATOM 1005 C CA . ARG A 1 130 ? -15.586 -7.828 10.451 1.00 95.81 130 ARG A CA 1
ATOM 1006 C C . ARG A 1 130 ? -14.523 -6.761 10.173 1.00 95.81 130 ARG A C 1
ATOM 1008 O O . ARG A 1 130 ? -13.347 -7.085 10.070 1.00 95.81 130 ARG A O 1
ATOM 1015 N N . GLU A 1 131 ? -14.931 -5.498 10.095 1.00 96.25 131 GLU A N 1
ATOM 1016 C CA . GLU A 1 131 ? -14.019 -4.385 9.819 1.00 96.25 131 GLU A CA 1
ATOM 1017 C C . GLU A 1 131 ? -12.921 -4.236 10.879 1.00 96.25 131 GLU A C 1
ATOM 1019 O O . GLU A 1 131 ? -11.749 -4.132 10.529 1.00 96.25 131 GLU A O 1
ATOM 1024 N N . ALA A 1 132 ? -13.284 -4.290 12.162 1.00 97.25 132 ALA A N 1
ATOM 1025 C CA . ALA A 1 132 ? -12.327 -4.182 13.256 1.00 97.25 132 ALA A CA 1
ATOM 1026 C C . ALA A 1 132 ? -11.313 -5.325 13.243 1.00 97.25 132 ALA A C 1
ATOM 1028 O O . ALA A 1 132 ? -10.115 -5.118 13.416 1.00 97.25 132 ALA A O 1
ATOM 1029 N N . ARG A 1 133 ? -11.787 -6.533 12.939 1.00 98.00 133 ARG A N 1
ATOM 1030 C CA . ARG A 1 133 ? -10.937 -7.711 12.788 1.00 98.00 133 ARG A CA 1
ATOM 1031 C C . ARG A 1 133 ? -9.962 -7.584 11.616 1.00 98.00 133 ARG A C 1
ATOM 1033 O O . ARG A 1 133 ? -8.800 -7.942 11.765 1.00 98.00 133 ARG A O 1
ATOM 1040 N N . LEU A 1 134 ? -10.392 -7.026 10.484 1.00 97.81 134 LEU A N 1
ATOM 1041 C CA . LEU A 1 134 ? -9.483 -6.714 9.376 1.00 97.81 134 LEU A CA 1
ATOM 1042 C C . LEU A 1 134 ? -8.505 -5.585 9.717 1.00 97.81 134 LEU A C 1
ATOM 1044 O O . LEU A 1 134 ? -7.360 -5.635 9.285 1.00 97.81 134 LEU A O 1
ATOM 1048 N N . GLY A 1 135 ? -8.922 -4.591 10.502 1.00 97.25 135 GLY A N 1
ATOM 1049 C CA . GLY A 1 135 ? -8.028 -3.555 11.022 1.00 97.25 135 GLY A CA 1
ATOM 1050 C C . GLY A 1 135 ? -6.908 -4.123 11.887 1.00 97.25 135 GLY A C 1
ATOM 1051 O O . GLY A 1 135 ? -5.734 -3.847 11.648 1.00 97.25 135 GLY A O 1
ATOM 1052 N N . LEU A 1 136 ? -7.255 -5.007 12.823 1.00 98.19 136 LEU A N 1
ATOM 1053 C CA . LEU A 1 136 ? -6.275 -5.730 13.637 1.00 98.19 136 LEU A CA 1
ATOM 1054 C C . LEU A 1 136 ? -5.350 -6.609 12.782 1.00 98.19 136 LEU A C 1
ATOM 1056 O O . LEU A 1 136 ? -4.148 -6.645 13.036 1.00 98.19 136 LEU A O 1
ATOM 1060 N N . ALA A 1 137 ? -5.878 -7.268 11.744 1.00 97.81 137 ALA A N 1
ATOM 1061 C CA . ALA A 1 137 ? -5.071 -8.054 10.812 1.00 97.81 137 ALA A CA 1
ATOM 1062 C C . ALA A 1 137 ? -4.040 -7.192 10.064 1.00 97.81 137 ALA A C 1
ATOM 1064 O O . ALA A 1 137 ? -2.872 -7.574 9.993 1.00 97.81 137 ALA A O 1
ATOM 1065 N N . ARG A 1 138 ? -4.433 -6.006 9.575 1.00 96.25 138 ARG A N 1
ATOM 1066 C CA . ARG A 1 138 ? -3.510 -5.069 8.913 1.00 96.25 138 ARG A CA 1
ATOM 1067 C C . ARG A 1 138 ? -2.410 -4.585 9.851 1.00 96.25 138 ARG A C 1
ATOM 1069 O O . ARG A 1 138 ? -1.243 -4.637 9.477 1.00 96.25 138 ARG A O 1
ATOM 1076 N N . ILE A 1 139 ? -2.755 -4.188 11.079 1.00 96.25 139 ILE A N 1
ATOM 1077 C CA . ILE A 1 139 ? -1.766 -3.782 12.090 1.00 96.25 139 ILE A CA 1
ATOM 1078 C C . ILE A 1 139 ? -0.777 -4.918 12.369 1.00 96.25 139 ILE A C 1
ATOM 1080 O O . ILE A 1 139 ? 0.435 -4.701 12.373 1.00 96.25 139 ILE A O 1
ATOM 1084 N N . ALA A 1 140 ? -1.284 -6.135 12.569 1.00 96.62 140 ALA A N 1
ATOM 1085 C CA . ALA A 1 140 ? -0.453 -7.307 12.799 1.00 96.62 140 ALA A CA 1
ATOM 1086 C C . ALA A 1 140 ? 0.472 -7.590 11.602 1.00 96.62 140 ALA A C 1
ATOM 1088 O O . ALA A 1 140 ? 1.670 -7.790 11.791 1.00 96.62 140 ALA A O 1
ATOM 1089 N N . ARG A 1 141 ? -0.036 -7.490 10.364 1.00 94.69 141 ARG A N 1
ATOM 1090 C CA . ARG A 1 141 ? 0.770 -7.579 9.135 1.00 94.69 141 ARG A CA 1
ATOM 1091 C C . ARG A 1 141 ? 1.883 -6.531 9.100 1.00 94.69 141 ARG A C 1
ATOM 1093 O O . ARG A 1 141 ? 3.023 -6.889 8.821 1.00 94.69 141 ARG A O 1
ATOM 1100 N N . PHE A 1 142 ? 1.591 -5.265 9.401 1.00 91.12 142 PHE A N 1
ATOM 1101 C CA . PHE A 1 142 ? 2.604 -4.200 9.417 1.00 91.12 142 PHE A CA 1
ATOM 1102 C C . PHE A 1 142 ? 3.682 -4.431 10.478 1.00 91.12 142 PHE A C 1
ATOM 1104 O O . PHE A 1 142 ? 4.853 -4.155 10.238 1.00 91.12 142 PHE A O 1
ATOM 1111 N N . ARG A 1 143 ? 3.306 -5.015 11.619 1.00 91.81 143 ARG A N 1
ATOM 1112 C CA . ARG A 1 143 ? 4.233 -5.453 12.674 1.00 91.81 143 ARG A CA 1
ATOM 1113 C C . ARG A 1 143 ? 4.930 -6.784 12.370 1.00 91.81 143 ARG A C 1
ATOM 1115 O O . ARG A 1 143 ? 5.742 -7.232 13.173 1.00 91.81 143 ARG A O 1
ATOM 1122 N N . LYS A 1 144 ? 4.617 -7.418 11.234 1.00 92.19 144 LYS A N 1
ATOM 1123 C CA . LYS A 1 144 ? 5.062 -8.768 10.850 1.00 92.19 144 LYS A CA 1
ATOM 1124 C C . LYS A 1 144 ? 4.690 -9.850 11.883 1.00 92.19 144 LYS A C 1
ATOM 1126 O O . LYS A 1 144 ? 5.322 -10.902 11.939 1.00 92.19 144 LYS A O 1
ATOM 1131 N N . ASP A 1 145 ? 3.636 -9.616 12.664 1.00 96.31 145 ASP A N 1
ATOM 1132 C CA . ASP A 1 145 ? 3.052 -10.565 13.614 1.00 96.31 145 ASP A CA 1
ATOM 1133 C C . ASP A 1 145 ? 2.007 -11.439 12.901 1.00 96.31 145 ASP A C 1
ATOM 1135 O O . ASP A 1 145 ? 0.799 -11.182 12.899 1.00 96.31 145 ASP A O 1
ATOM 1139 N N . TRP A 1 146 ? 2.491 -12.477 12.222 1.00 95.81 146 TRP A N 1
ATOM 1140 C CA . TRP A 1 146 ? 1.648 -13.346 11.400 1.00 95.81 146 TRP A CA 1
ATOM 1141 C C . TRP A 1 146 ? 0.689 -14.228 12.207 1.00 95.81 146 TRP A C 1
ATOM 1143 O O . TRP A 1 146 ? -0.321 -14.673 11.658 1.00 95.81 146 TRP A O 1
ATOM 1153 N N . GLU A 1 147 ? 0.982 -14.481 13.485 1.00 97.25 147 GLU A N 1
ATOM 1154 C CA . GLU A 1 147 ? 0.102 -15.244 14.374 1.00 97.25 147 GLU A CA 1
ATOM 1155 C C . GLU A 1 147 ? -1.102 -14.393 14.789 1.00 97.25 147 GLU A C 1
ATOM 1157 O O . GLU A 1 147 ? -2.252 -14.827 14.645 1.00 97.25 147 GLU A O 1
ATOM 1162 N N . ALA A 1 148 ? -0.864 -13.149 15.221 1.00 97.69 148 ALA A N 1
ATOM 1163 C CA . ALA A 1 148 ? -1.944 -12.215 15.519 1.00 97.69 148 ALA A CA 1
ATOM 1164 C C . ALA A 1 148 ? -2.785 -11.912 14.271 1.00 97.69 148 ALA A C 1
ATOM 1166 O O . ALA A 1 148 ? -4.015 -11.862 14.359 1.00 97.69 148 ALA A O 1
ATOM 1167 N N . GLN A 1 149 ? -2.146 -11.788 13.104 1.00 98.06 149 GLN A N 1
ATOM 1168 C CA . GLN A 1 149 ? -2.829 -11.586 11.827 1.00 98.06 149 GLN A CA 1
ATOM 1169 C C . GLN A 1 149 ? -3.787 -12.743 11.509 1.00 98.06 149 GLN A C 1
ATOM 1171 O O . GLN A 1 149 ? -4.966 -12.514 11.229 1.00 98.06 149 GLN A O 1
ATOM 1176 N N . GLU A 1 150 ? -3.317 -13.989 11.620 1.00 97.75 150 GLU A N 1
ATOM 1177 C CA . GLU A 1 150 ? -4.142 -15.176 11.390 1.00 97.75 150 GLU A CA 1
ATOM 1178 C C . GLU A 1 150 ? -5.317 -15.240 12.366 1.00 97.75 150 GLU A C 1
ATOM 1180 O O . GLU A 1 150 ? -6.462 -15.464 11.962 1.00 97.75 150 GLU A O 1
ATOM 1185 N N . LYS A 1 151 ? -5.050 -15.005 13.654 1.00 97.88 151 LYS A N 1
ATOM 1186 C CA . LYS A 1 151 ? -6.083 -14.971 14.691 1.00 97.88 151 LYS A CA 1
A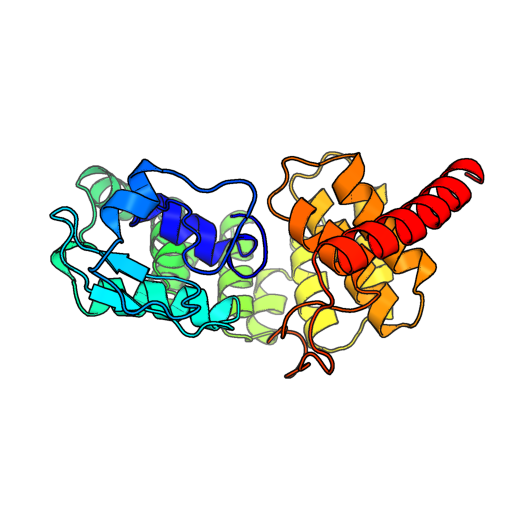TOM 1187 C C . LYS A 1 151 ? -7.145 -13.916 14.378 1.00 97.88 151 LYS A C 1
ATOM 1189 O O . LYS A 1 151 ? -8.340 -14.189 14.528 1.00 97.88 151 LYS A O 1
ATOM 1194 N N . ALA A 1 152 ? -6.729 -12.741 13.909 1.00 97.81 152 ALA A N 1
ATOM 1195 C CA . ALA A 1 152 ? -7.627 -11.646 13.580 1.00 97.81 152 ALA A CA 1
ATOM 1196 C C . ALA A 1 152 ? -8.594 -12.021 12.446 1.00 97.81 152 ALA A C 1
ATOM 1198 O O . ALA A 1 152 ? -9.793 -11.777 12.585 1.00 97.81 152 ALA A O 1
ATOM 1199 N N . VAL A 1 153 ? -8.137 -12.712 11.394 1.00 97.81 153 VAL A N 1
ATOM 1200 C CA . VAL A 1 153 ? -8.996 -13.112 10.258 1.00 97.81 153 VAL A CA 1
ATOM 1201 C C . VAL A 1 153 ? -9.723 -14.454 10.439 1.00 97.81 153 VAL A C 1
ATOM 1203 O O . VAL A 1 153 ? -10.667 -14.750 9.707 1.00 97.81 153 VAL A O 1
ATOM 1206 N N . LYS A 1 154 ? -9.333 -15.279 11.420 1.00 97.12 154 LYS A N 1
ATOM 1207 C CA . LYS A 1 154 ? -9.869 -16.639 11.620 1.00 97.12 154 LYS A CA 1
ATOM 1208 C C . LYS A 1 154 ? -11.392 -16.683 11.806 1.00 97.12 154 LYS A C 1
ATOM 1210 O O . LYS A 1 154 ? -11.924 -16.189 12.795 1.00 97.12 154 LYS A O 1
ATOM 1215 N N . GLY A 1 155 ? -12.107 -17.364 10.916 1.00 96.50 155 GLY A N 1
ATOM 12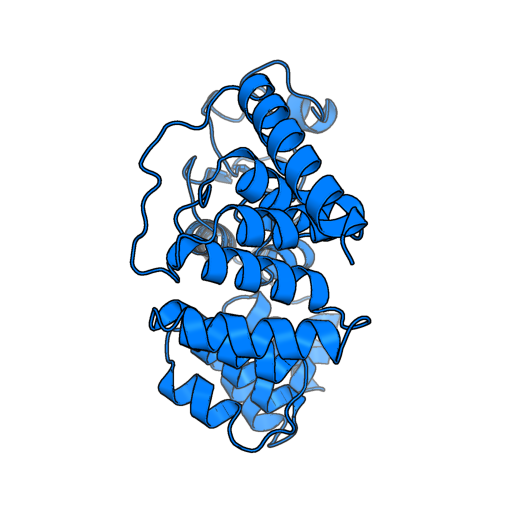16 C CA . GLY A 1 155 ? -13.566 -17.505 11.013 1.00 96.50 155 GLY A CA 1
ATOM 1217 C C . GLY A 1 155 ? -14.351 -16.278 10.540 1.00 96.50 155 GLY A C 1
ATOM 1218 O O . GLY A 1 155 ? -15.557 -16.224 10.756 1.00 96.50 155 GLY A O 1
ATOM 1219 N N . LEU A 1 156 ? -13.692 -15.299 9.910 1.00 97.69 156 LEU A N 1
ATOM 1220 C CA . LEU A 1 156 ? -14.387 -14.371 9.021 1.00 97.69 156 LEU A CA 1
ATOM 1221 C C . LEU A 1 156 ? -14.863 -15.113 7.765 1.00 97.69 156 LEU A C 1
ATOM 1223 O O . LEU A 1 156 ? -14.250 -16.097 7.345 1.00 97.69 156 LEU A O 1
ATOM 1227 N N . GLU A 1 157 ? -15.943 -14.622 7.159 1.00 97.19 157 GLU A N 1
ATOM 1228 C CA . GLU A 1 157 ? -16.356 -15.057 5.825 1.00 97.19 157 GLU A CA 1
ATOM 1229 C C . GLU A 1 157 ? -15.234 -14.790 4.811 1.00 97.19 157 GLU A C 1
ATOM 1231 O O . GLU A 1 157 ? -14.588 -13.743 4.840 1.00 97.19 157 GLU A O 1
ATOM 1236 N N . VAL A 1 158 ? -14.978 -15.757 3.928 1.00 97.44 158 VAL A N 1
ATOM 1237 C CA . VAL A 1 158 ? -13.883 -15.668 2.957 1.00 97.44 158 VAL A CA 1
ATOM 1238 C C . VAL A 1 158 ? -14.318 -14.858 1.737 1.00 97.44 158 VAL A C 1
ATOM 1240 O O . VAL A 1 158 ? -14.940 -15.378 0.809 1.00 97.44 158 VAL A O 1
ATOM 1243 N N . ASP A 1 159 ? -13.904 -13.598 1.710 1.00 97.62 159 ASP A N 1
ATOM 1244 C CA . ASP A 1 159 ? -14.043 -12.667 0.589 1.00 97.62 159 ASP A CA 1
ATOM 1245 C C . ASP A 1 159 ? -12.676 -12.145 0.105 1.00 97.62 159 ASP A C 1
ATOM 1247 O O . ASP A 1 159 ? -11.627 -12.653 0.507 1.00 97.62 159 ASP A O 1
ATOM 1251 N N . ALA A 1 160 ? -12.678 -11.157 -0.794 1.00 98.00 160 ALA A N 1
ATOM 1252 C CA . ALA A 1 160 ? -11.457 -10.610 -1.379 1.00 98.00 160 ALA A CA 1
ATOM 1253 C C . ALA A 1 160 ? -10.486 -10.014 -0.339 1.00 98.00 160 ALA A C 1
ATOM 1255 O O . ALA A 1 160 ? -9.281 -10.210 -0.482 1.00 98.00 160 ALA A O 1
ATOM 1256 N N . ASP A 1 161 ? -10.968 -9.347 0.720 1.00 97.81 161 ASP A N 1
ATOM 1257 C CA . ASP A 1 161 ? -10.071 -8.784 1.743 1.00 97.81 161 ASP A CA 1
ATOM 1258 C C . ASP A 1 161 ? -9.417 -9.903 2.557 1.00 97.81 161 ASP A C 1
ATOM 1260 O O . ASP A 1 161 ? -8.207 -9.893 2.772 1.00 97.81 161 ASP A O 1
ATOM 1264 N N . VAL A 1 162 ? -10.197 -10.906 2.979 1.00 98.25 162 VAL A N 1
ATOM 1265 C CA . VAL A 1 162 ? -9.666 -12.045 3.745 1.00 98.25 162 VAL A CA 1
ATOM 1266 C C . VAL A 1 162 ? -8.697 -12.873 2.899 1.00 98.25 162 VAL A C 1
ATOM 1268 O O . VAL A 1 162 ? -7.685 -13.361 3.413 1.00 98.25 162 VAL A O 1
ATOM 1271 N N . VAL A 1 163 ? -8.969 -13.038 1.601 1.00 98.38 163 VAL A N 1
ATOM 1272 C CA . VAL A 1 163 ? -8.031 -13.699 0.685 1.00 98.38 163 VAL A CA 1
ATOM 1273 C C . VAL A 1 163 ? -6.749 -12.888 0.542 1.00 98.38 163 VAL A C 1
ATOM 1275 O O . VAL A 1 163 ? -5.674 -13.479 0.628 1.00 98.38 163 VAL A O 1
ATOM 1278 N N . MET A 1 164 ? -6.837 -11.565 0.387 1.00 97.88 164 MET A N 1
ATOM 1279 C CA . MET A 1 164 ? -5.661 -10.697 0.320 1.00 97.88 164 MET A CA 1
ATOM 1280 C C . MET A 1 164 ? -4.804 -10.794 1.580 1.00 97.88 164 MET A C 1
ATOM 1282 O O . MET A 1 164 ? -3.606 -11.051 1.493 1.00 97.88 164 MET A O 1
ATOM 1286 N N . GLU A 1 165 ? -5.424 -10.687 2.752 1.00 97.56 165 GLU A N 1
ATOM 1287 C CA . GLU A 1 165 ? -4.766 -10.820 4.053 1.00 97.56 165 GLU A CA 1
ATOM 1288 C C . GLU A 1 165 ? -4.052 -12.176 4.213 1.00 97.56 165 GLU A C 1
ATOM 1290 O O . GLU A 1 165 ? -2.909 -12.254 4.668 1.00 97.56 165 GLU A O 1
ATOM 1295 N N . ASN A 1 166 ? -4.674 -13.269 3.768 1.00 97.62 166 ASN A N 1
ATOM 1296 C CA . ASN A 1 166 ? -4.015 -14.575 3.743 1.00 97.62 166 ASN A CA 1
ATOM 1297 C C . ASN A 1 166 ? -2.914 -14.676 2.674 1.00 97.62 166 ASN A C 1
ATOM 1299 O O . ASN A 1 166 ? -1.905 -15.348 2.899 1.00 97.62 166 ASN A O 1
ATOM 1303 N N . GLY A 1 167 ? -3.098 -14.027 1.524 1.00 97.19 167 GLY A N 1
ATOM 1304 C CA . GLY A 1 167 ? -2.118 -13.936 0.445 1.00 97.19 167 GLY A CA 1
ATOM 1305 C C . GLY A 1 167 ? -0.825 -13.283 0.923 1.00 97.19 167 GLY A C 1
ATOM 1306 O O . GLY A 1 167 ? 0.240 -13.879 0.773 1.00 97.19 167 GLY A O 1
ATOM 1307 N N . TYR A 1 168 ? 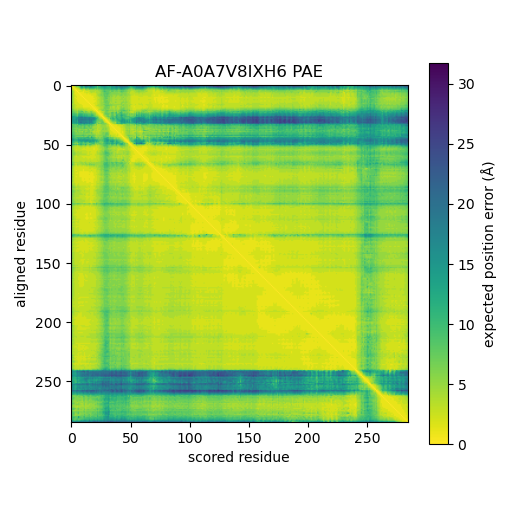-0.934 -12.136 1.598 1.00 95.69 168 TYR A N 1
ATOM 1308 C CA . TYR A 1 168 ? 0.183 -11.435 2.234 1.00 95.69 168 TYR A CA 1
ATOM 1309 C C . TYR A 1 168 ? 1.005 -12.344 3.140 1.00 95.69 168 TYR A C 1
ATOM 1311 O O . TYR A 1 168 ? 2.206 -12.521 2.937 1.00 95.69 168 TYR A O 1
ATOM 1319 N N . ARG A 1 169 ? 0.337 -12.988 4.101 1.00 96.31 169 ARG A N 1
ATOM 1320 C CA . ARG A 1 169 ? 0.984 -13.909 5.038 1.00 96.31 169 ARG A CA 1
ATOM 1321 C C . ARG A 1 169 ? 1.672 -15.071 4.323 1.00 96.31 169 ARG A C 1
ATOM 1323 O O . ARG A 1 169 ? 2.796 -15.427 4.665 1.00 96.31 169 ARG A O 1
ATOM 1330 N N . ARG A 1 170 ? 1.024 -15.683 3.326 1.00 96.69 170 ARG A N 1
ATOM 1331 C CA . ARG A 1 170 ? 1.609 -16.809 2.577 1.00 96.69 170 ARG A CA 1
ATOM 1332 C C . ARG A 1 170 ? 2.833 -16.389 1.776 1.00 96.69 170 ARG A C 1
ATOM 1334 O O . ARG A 1 170 ? 3.812 -17.128 1.774 1.00 96.69 170 ARG A O 1
ATOM 1341 N N . ILE A 1 171 ? 2.789 -15.226 1.132 1.00 95.81 171 ILE A N 1
ATOM 1342 C CA . ILE A 1 171 ? 3.925 -14.671 0.392 1.00 95.81 171 ILE A CA 1
ATOM 1343 C C . ILE A 1 171 ? 5.095 -14.399 1.342 1.00 95.81 171 ILE A C 1
ATOM 1345 O O . ILE A 1 171 ? 6.199 -14.859 1.064 1.00 95.81 171 ILE A O 1
ATOM 1349 N N . ALA A 1 172 ? 4.847 -13.780 2.501 1.00 91.12 172 ALA A N 1
ATOM 1350 C CA . ALA A 1 172 ? 5.876 -13.561 3.521 1.00 91.12 172 ALA A CA 1
ATOM 1351 C C . ALA A 1 172 ? 6.479 -14.870 4.062 1.00 91.12 172 ALA A C 1
ATOM 1353 O O . ALA A 1 172 ? 7.664 -14.948 4.369 1.00 91.12 172 ALA A O 1
ATOM 1354 N N . GLN A 1 173 ? 5.681 -15.939 4.118 1.00 94.25 173 GLN A N 1
ATOM 1355 C CA . GLN A 1 173 ? 6.124 -17.291 4.475 1.00 94.25 173 GLN A CA 1
ATOM 1356 C C . GLN A 1 173 ? 6.715 -18.084 3.293 1.00 94.25 173 GLN A C 1
ATOM 1358 O O . GLN A 1 173 ? 6.921 -19.292 3.419 1.00 94.25 173 GLN A O 1
ATOM 1363 N N . LYS A 1 174 ? 6.944 -17.450 2.134 1.00 95.19 174 LYS A N 1
ATOM 1364 C CA . LYS A 1 174 ? 7.450 -18.072 0.894 1.00 95.19 174 LYS A CA 1
ATOM 1365 C C . LYS A 1 174 ? 6.573 -19.221 0.358 1.00 95.19 174 LYS A C 1
ATOM 1367 O O . LYS A 1 174 ? 7.012 -20.051 -0.435 1.00 95.19 174 LYS A O 1
ATOM 1372 N N . LYS A 1 175 ? 5.294 -19.272 0.746 1.00 96.81 175 LYS A N 1
ATOM 1373 C CA . LYS A 1 175 ? 4.288 -20.258 0.301 1.00 96.81 175 LYS A CA 1
ATOM 1374 C C . LYS A 1 175 ? 3.613 -19.807 -0.999 1.00 96.81 175 LYS A C 1
ATOM 1376 O O . LYS A 1 175 ? 2.389 -19.677 -1.068 1.00 96.81 175 LYS A O 1
ATOM 1381 N N . TYR A 1 176 ? 4.413 -19.565 -2.036 1.00 97.06 176 TYR A N 1
ATOM 1382 C CA . TYR A 1 176 ? 3.963 -18.920 -3.275 1.00 97.06 176 TYR A CA 1
ATOM 1383 C C . TYR A 1 176 ? 2.896 -19.715 -4.037 1.00 97.06 176 TYR A C 1
ATOM 1385 O O . TYR A 1 176 ? 1.949 -19.124 -4.545 1.00 97.06 176 TYR A O 1
ATOM 1393 N N . ALA A 1 177 ? 2.985 -21.050 -4.075 1.00 98.19 177 ALA A N 1
ATOM 1394 C CA . ALA A 1 177 ? 1.992 -21.884 -4.762 1.00 98.19 177 ALA A CA 1
ATOM 1395 C C . ALA A 1 177 ? 0.585 -21.737 -4.155 1.00 98.19 177 ALA A C 1
ATOM 1397 O O . ALA A 1 177 ? -0.375 -21.478 -4.877 1.00 98.19 177 ALA A O 1
ATOM 1398 N N . GLY A 1 178 ? 0.478 -21.816 -2.824 1.00 97.94 178 GLY A N 1
ATOM 1399 C CA . GLY A 1 178 ? -0.800 -21.649 -2.126 1.00 97.94 178 GLY A CA 1
ATOM 1400 C C . GLY A 1 178 ? -1.311 -20.204 -2.126 1.00 97.94 178 GLY A C 1
ATOM 1401 O O . GLY A 1 178 ? -2.521 -19.980 -2.092 1.00 97.94 178 GLY A O 1
ATOM 1402 N N . ALA A 1 179 ? -0.414 -19.210 -2.169 1.00 98.25 179 ALA A N 1
ATOM 1403 C CA . ALA A 1 179 ? -0.805 -17.818 -2.387 1.00 98.25 179 ALA A CA 1
ATOM 1404 C C . ALA A 1 179 ? -1.432 -17.645 -3.777 1.00 98.25 179 ALA A C 1
ATOM 1406 O O . ALA A 1 179 ? -2.553 -17.153 -3.880 1.00 98.25 179 ALA A O 1
ATOM 1407 N N . LEU A 1 180 ? -0.748 -18.125 -4.819 1.00 98.31 180 LEU A N 1
ATOM 1408 C CA . LEU A 1 180 ? -1.195 -18.045 -6.207 1.00 98.31 180 LEU A CA 1
ATOM 1409 C C . LEU A 1 180 ? -2.564 -18.694 -6.4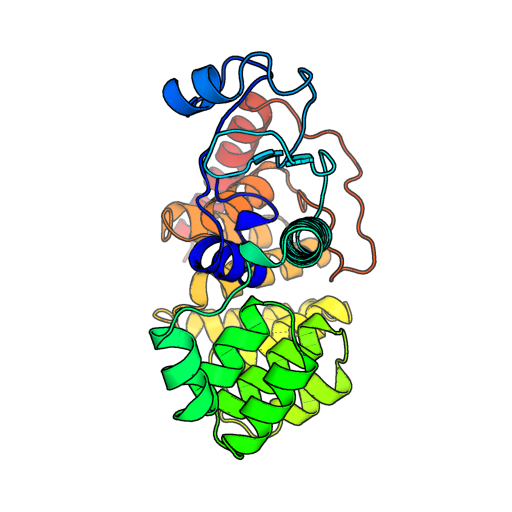18 1.00 98.31 180 LEU A C 1
ATOM 1411 O O . LEU A 1 180 ? -3.457 -18.051 -6.958 1.00 98.31 180 LEU A O 1
ATOM 1415 N N . GLU A 1 181 ? -2.744 -19.931 -5.950 1.00 98.44 181 GLU A N 1
ATOM 1416 C CA . GLU A 1 181 ? -4.009 -20.665 -6.081 1.00 98.44 181 GLU A CA 1
ATOM 1417 C C . GLU A 1 181 ? -5.186 -19.882 -5.483 1.00 98.44 181 GLU A C 1
ATOM 1419 O O . GLU A 1 181 ? -6.213 -19.685 -6.134 1.00 98.44 181 GLU A O 1
ATOM 1424 N N . SER A 1 182 ? -5.026 -19.377 -4.255 1.00 98.44 182 SER A N 1
ATOM 1425 C CA . SER A 1 182 ? -6.092 -18.629 -3.581 1.00 98.44 182 SER A CA 1
ATOM 1426 C C . SER A 1 182 ? -6.364 -17.270 -4.223 1.00 98.44 182 SER A C 1
ATOM 1428 O O . SER A 1 182 ? -7.525 -16.879 -4.341 1.00 98.44 182 SER A O 1
ATOM 1430 N N . LEU A 1 183 ? -5.318 -16.554 -4.648 1.00 98.62 183 LEU A N 1
ATOM 1431 C CA . LEU A 1 183 ? -5.461 -15.252 -5.299 1.00 98.62 183 LEU A CA 1
ATOM 1432 C C . LEU A 1 183 ? -6.145 -15.385 -6.663 1.00 98.62 183 LEU A C 1
ATOM 1434 O O . LEU A 1 183 ? -7.029 -14.598 -6.977 1.00 98.62 183 LEU A O 1
ATOM 1438 N N . GLU A 1 184 ? -5.809 -16.399 -7.459 1.00 98.25 184 GLU A N 1
ATOM 1439 C CA . GLU A 1 184 ? -6.449 -16.618 -8.761 1.00 98.25 184 GLU A CA 1
ATOM 1440 C C . GLU A 1 184 ? -7.906 -17.056 -8.636 1.00 98.25 184 GLU A C 1
ATOM 1442 O O . GLU A 1 184 ? -8.755 -16.564 -9.384 1.00 98.25 184 GLU A O 1
ATOM 1447 N N . ALA A 1 185 ? -8.214 -17.913 -7.660 1.00 98.31 185 ALA A N 1
ATOM 1448 C CA . ALA A 1 185 ? -9.594 -18.259 -7.344 1.00 98.31 185 ALA A CA 1
ATOM 1449 C C . ALA A 1 185 ? -10.405 -17.012 -6.947 1.00 98.31 185 ALA A C 1
ATOM 1451 O O . ALA A 1 185 ? -11.532 -16.833 -7.409 1.00 98.31 185 ALA A O 1
ATOM 1452 N N . ALA A 1 186 ? -9.828 -16.115 -6.141 1.00 98.44 186 ALA A N 1
ATOM 1453 C CA . ALA A 1 186 ? -10.480 -14.868 -5.749 1.00 98.44 186 ALA A CA 1
ATOM 1454 C C . ALA A 1 186 ? -10.617 -13.864 -6.901 1.00 98.44 186 ALA A C 1
ATOM 1456 O O . ALA A 1 186 ? -11.664 -13.238 -7.011 1.00 98.44 186 ALA A O 1
ATOM 1457 N N . ILE A 1 187 ? -9.630 -13.753 -7.793 1.00 98.44 187 ILE A N 1
ATOM 1458 C CA . ILE A 1 187 ? -9.722 -12.925 -9.008 1.00 98.44 187 ILE A CA 1
ATOM 1459 C C . ILE A 1 187 ? -10.899 -13.372 -9.883 1.00 98.44 187 ILE A C 1
ATOM 1461 O O . ILE A 1 187 ? -11.637 -12.531 -10.388 1.00 98.44 187 ILE A O 1
ATOM 1465 N N . ALA A 1 188 ? -11.089 -14.684 -10.055 1.00 98.06 188 ALA A N 1
ATOM 1466 C CA . ALA A 1 188 ? -12.213 -15.215 -10.824 1.00 98.06 188 ALA A CA 1
ATOM 1467 C C . ALA A 1 188 ? -13.560 -15.004 -10.111 1.00 98.06 188 ALA A C 1
ATOM 1469 O O . ALA A 1 188 ? -14.566 -14.725 -10.757 1.00 98.06 188 ALA A O 1
ATOM 1470 N N . LYS A 1 189 ? -13.581 -15.137 -8.779 1.00 98.44 189 LYS A N 1
ATOM 1471 C CA . LYS A 1 189 ? -14.802 -15.038 -7.969 1.00 98.44 189 LYS A CA 1
ATOM 1472 C C . LYS A 1 189 ? -15.251 -13.594 -7.708 1.00 98.44 189 LYS A C 1
ATOM 1474 O O . LYS A 1 189 ? -16.447 -13.354 -7.5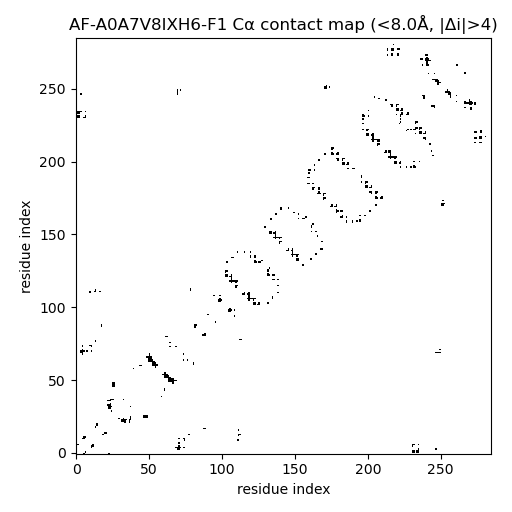72 1.00 98.44 189 LYS A O 1
ATOM 1479 N N . TYR A 1 190 ? -14.318 -12.646 -7.624 1.00 98.06 190 TYR A N 1
ATOM 1480 C CA . TYR A 1 190 ? -14.562 -11.254 -7.230 1.00 98.06 190 TYR A CA 1
ATOM 1481 C C . TYR A 1 190 ? -14.002 -10.251 -8.262 1.00 98.06 190 TYR A C 1
ATOM 1483 O O . TYR A 1 190 ? -13.143 -9.433 -7.917 1.00 98.06 190 TYR A O 1
ATOM 1491 N N . PRO A 1 191 ? -14.476 -10.281 -9.524 1.00 97.69 191 PRO A N 1
ATOM 1492 C CA . PRO A 1 191 ? -13.939 -9.444 -10.600 1.00 97.69 191 PRO A CA 1
ATOM 1493 C C . PRO A 1 191 ? -14.205 -7.943 -10.415 1.00 97.69 191 PRO A C 1
ATOM 1495 O O . PRO A 1 191 ? -13.496 -7.140 -10.996 1.00 97.69 191 PRO A O 1
ATOM 1498 N N . GLU A 1 192 ? -15.168 -7.555 -9.579 1.00 96.75 192 GLU A N 1
ATOM 1499 C CA . GLU A 1 192 ? -15.483 -6.146 -9.278 1.00 96.75 192 GLU A CA 1
ATOM 1500 C C . GLU A 1 192 ? -14.863 -5.676 -7.949 1.00 96.75 192 GLU A C 1
ATOM 1502 O O . GLU A 1 192 ? -15.215 -4.627 -7.410 1.00 96.75 192 GLU A O 1
ATOM 1507 N N . SER A 1 193 ? -13.978 -6.478 -7.347 1.00 97.38 193 SER A N 1
ATOM 1508 C CA . SER A 1 193 ? -13.384 -6.125 -6.060 1.00 97.38 193 SER A CA 1
ATOM 1509 C C . SER A 1 193 ? -12.484 -4.889 -6.184 1.00 97.38 193 SER A C 1
ATOM 1511 O O . SER A 1 193 ? -11.603 -4.871 -7.046 1.00 97.38 193 SER A O 1
ATOM 1513 N N . PRO A 1 194 ? -12.553 -3.930 -5.238 1.00 96.19 194 PRO A N 1
ATOM 1514 C CA . PRO A 1 194 ? -11.561 -2.856 -5.131 1.00 96.19 194 PRO A CA 1
ATOM 1515 C C . PRO A 1 194 ? -10.125 -3.368 -4.929 1.00 96.19 194 PRO A C 1
ATOM 1517 O O . PRO A 1 194 ? -9.163 -2.642 -5.146 1.00 96.19 194 PRO A O 1
ATOM 1520 N N . ARG A 1 195 ? -9.971 -4.632 -4.514 1.00 97.00 195 ARG A N 1
ATOM 1521 C CA . ARG A 1 195 ? -8.686 -5.314 -4.314 1.00 97.00 195 ARG A CA 1
ATOM 1522 C C . ARG A 1 195 ? -8.166 -5.995 -5.579 1.00 97.00 195 ARG A C 1
ATOM 1524 O O . ARG A 1 195 ? -7.155 -6.687 -5.514 1.00 97.00 195 ARG A O 1
ATOM 1531 N N . LEU A 1 196 ? -8.837 -5.876 -6.726 1.00 98.00 196 LEU A N 1
ATOM 1532 C CA . LEU A 1 196 ? -8.496 -6.662 -7.913 1.00 98.00 196 LEU A CA 1
ATOM 1533 C C . LEU A 1 196 ? -7.078 -6.393 -8.430 1.00 98.00 196 LEU A C 1
ATOM 1535 O O . LEU A 1 196 ? -6.352 -7.349 -8.714 1.00 98.00 196 LEU A O 1
ATOM 1539 N N . ALA A 1 197 ? -6.667 -5.125 -8.519 1.00 97.19 197 ALA A N 1
ATOM 1540 C CA . ALA A 1 197 ? -5.303 -4.764 -8.908 1.00 97.19 197 ALA A CA 1
ATOM 1541 C C . ALA A 1 197 ? -4.266 -5.361 -7.943 1.00 97.19 197 ALA A C 1
ATOM 1543 O O . ALA A 1 197 ? -3.242 -5.889 -8.371 1.00 97.19 197 ALA A O 1
ATOM 1544 N N . GLU A 1 198 ? -4.572 -5.342 -6.645 1.00 96.50 198 GLU A N 1
ATOM 1545 C CA . GLU A 1 198 ? -3.738 -5.894 -5.578 1.00 96.50 198 GLU A CA 1
ATOM 1546 C C . GLU A 1 198 ? -3.623 -7.420 -5.685 1.00 96.50 198 GLU A C 1
ATOM 1548 O O . GLU A 1 198 ? -2.514 -7.955 -5.735 1.00 96.50 198 GLU A O 1
ATOM 1553 N N . MET A 1 199 ? -4.749 -8.125 -5.843 1.00 98.25 199 MET A N 1
ATOM 1554 C CA . MET A 1 199 ? -4.776 -9.577 -6.039 1.00 98.25 199 MET A CA 1
ATOM 1555 C C . MET A 1 199 ? -3.973 -9.992 -7.273 1.00 98.25 199 MET A C 1
ATOM 1557 O O . MET A 1 199 ? -3.155 -10.910 -7.196 1.00 98.25 199 MET A O 1
ATOM 1561 N N . ARG A 1 200 ? -4.167 -9.300 -8.404 1.00 98.00 200 ARG A N 1
ATOM 1562 C CA . ARG A 1 200 ? -3.409 -9.516 -9.647 1.00 98.00 200 ARG A CA 1
ATOM 1563 C C . ARG A 1 200 ? -1.920 -9.284 -9.426 1.00 98.00 200 ARG A C 1
ATOM 1565 O O . ARG A 1 200 ? -1.112 -10.132 -9.798 1.00 98.00 200 ARG A O 1
ATOM 1572 N N . PHE A 1 201 ? -1.555 -8.172 -8.790 1.00 96.12 201 PHE A N 1
ATOM 1573 C CA . PHE A 1 201 ? -0.161 -7.845 -8.524 1.00 96.12 201 PHE A CA 1
ATOM 1574 C C . PHE A 1 201 ? 0.529 -8.971 -7.746 1.00 96.12 201 PHE A C 1
ATOM 1576 O O . PHE A 1 201 ? 1.545 -9.491 -8.213 1.00 96.12 201 PHE A O 1
ATOM 1583 N N . TYR A 1 202 ? -0.052 -9.412 -6.625 1.00 96.31 202 TYR A N 1
ATOM 1584 C CA . TYR A 1 202 ? 0.529 -10.459 -5.778 1.00 96.31 202 TYR A CA 1
ATOM 1585 C C . TYR A 1 202 ? 0.408 -11.881 -6.356 1.00 96.31 202 TYR A C 1
ATOM 1587 O O . TYR A 1 202 ? 1.255 -12.735 -6.067 1.00 96.31 202 TYR A O 1
ATOM 1595 N N . ALA A 1 203 ? -0.570 -12.148 -7.226 1.00 97.56 203 ALA A N 1
ATOM 1596 C CA . ALA A 1 203 ? -0.583 -13.364 -8.039 1.00 97.56 203 ALA A CA 1
ATOM 1597 C C . ALA A 1 203 ? 0.607 -13.368 -9.011 1.00 97.56 203 ALA A C 1
ATOM 1599 O O . ALA A 1 203 ? 1.322 -14.366 -9.103 1.00 97.56 203 ALA A O 1
ATOM 1600 N N . GLY A 1 204 ? 0.892 -12.231 -9.655 1.00 95.75 204 GLY A N 1
ATOM 1601 C CA . GLY A 1 204 ? 2.083 -12.047 -10.483 1.00 95.75 204 GLY A CA 1
ATOM 1602 C C . GLY A 1 204 ? 3.386 -12.228 -9.697 1.00 95.75 204 GLY A C 1
ATOM 1603 O O . GLY A 1 204 ? 4.259 -12.974 -10.135 1.00 95.75 204 GLY A O 1
ATOM 1604 N N . VAL A 1 205 ? 3.476 -11.660 -8.485 1.00 93.75 205 VAL A N 1
ATOM 1605 C CA . VAL A 1 205 ? 4.593 -11.905 -7.547 1.00 93.75 205 VAL A CA 1
ATOM 1606 C C . VAL A 1 205 ? 4.781 -13.400 -7.293 1.00 93.75 205 VAL A C 1
ATOM 1608 O O . VAL A 1 205 ? 5.888 -13.920 -7.405 1.00 93.75 205 VAL A O 1
ATOM 1611 N N . SER A 1 206 ? 3.697 -14.109 -6.985 1.00 96.06 206 SER A N 1
ATOM 1612 C CA . SER A 1 206 ? 3.752 -15.543 -6.699 1.00 96.06 206 SER A CA 1
ATOM 1613 C C . SER A 1 206 ? 4.182 -16.354 -7.926 1.00 96.06 206 SER A C 1
ATOM 1615 O O . SER A 1 206 ? 5.014 -17.248 -7.802 1.00 96.06 206 SER A O 1
ATOM 1617 N N . CYS A 1 207 ? 3.679 -16.023 -9.122 1.00 95.56 207 CYS A N 1
ATOM 1618 C CA . CYS A 1 207 ? 4.138 -16.609 -10.385 1.00 95.56 207 CYS A CA 1
ATOM 1619 C C . CYS A 1 207 ? 5.637 -16.387 -10.605 1.00 95.56 207 CYS A C 1
ATOM 1621 O O . CYS A 1 207 ? 6.333 -17.316 -11.007 1.00 95.56 207 CYS A O 1
ATOM 1623 N N . TRP A 1 208 ? 6.135 -15.183 -10.315 1.00 93.06 208 TRP A N 1
ATOM 1624 C CA . TRP A 1 208 ? 7.539 -14.831 -10.489 1.00 93.06 208 TRP A CA 1
ATOM 1625 C C . TRP A 1 208 ? 8.458 -15.691 -9.606 1.00 93.06 208 TRP A C 1
ATOM 1627 O O . TRP A 1 208 ? 9.426 -16.254 -10.110 1.00 93.06 208 TRP A O 1
ATOM 1637 N N . PHE A 1 209 ? 8.137 -15.884 -8.323 1.00 91.88 209 PHE A N 1
ATOM 1638 C CA . PHE A 1 209 ? 8.931 -16.769 -7.452 1.00 91.88 209 PHE A CA 1
ATOM 1639 C C . PHE A 1 209 ? 8.798 -18.259 -7.776 1.00 91.88 209 PHE A C 1
ATOM 1641 O O . PHE A 1 209 ? 9.621 -19.057 -7.343 1.00 91.88 209 PHE A O 1
ATOM 1648 N N . LEU A 1 210 ? 7.768 -18.641 -8.530 1.00 94.88 210 LEU A N 1
ATOM 1649 C CA . LEU A 1 210 ? 7.588 -19.996 -9.054 1.00 94.88 210 LEU A CA 1
ATOM 1650 C C . LEU A 1 210 ? 8.189 -20.169 -10.458 1.00 94.88 210 LEU A C 1
ATOM 1652 O O . LEU A 1 210 ? 7.878 -21.157 -11.116 1.00 94.88 210 LEU A O 1
ATOM 1656 N N . GLU A 1 211 ? 8.965 -19.192 -10.938 1.00 93.12 211 GLU A N 1
ATOM 1657 C CA . GLU A 1 211 ? 9.596 -19.179 -12.268 1.00 93.12 211 GLU A CA 1
ATOM 1658 C C . GLU A 1 211 ? 8.598 -19.241 -13.443 1.00 93.12 211 GLU A C 1
ATOM 1660 O O . GLU A 1 211 ? 8.948 -19.544 -14.579 1.00 93.12 211 GLU A O 1
ATOM 1665 N N . LYS A 1 212 ? 7.332 -18.876 -13.205 1.00 92.81 212 LYS A N 1
ATOM 1666 C CA . LYS A 1 212 ? 6.269 -18.813 -14.222 1.00 92.81 212 LYS A CA 1
ATOM 1667 C C . LYS A 1 212 ? 6.194 -17.411 -14.834 1.00 92.81 212 LYS A C 1
ATOM 1669 O O . LYS A 1 212 ? 5.209 -16.701 -14.619 1.00 92.81 212 LYS A O 1
ATOM 1674 N N . ARG A 1 213 ? 7.241 -17.000 -15.560 1.00 89.69 213 ARG A N 1
ATOM 1675 C CA . ARG A 1 213 ? 7.421 -15.626 -16.084 1.00 89.69 213 ARG A CA 1
ATOM 1676 C C . ARG A 1 213 ? 6.249 -15.142 -16.946 1.00 89.69 213 ARG A C 1
ATOM 1678 O O . ARG A 1 213 ? 5.638 -14.137 -16.592 1.00 89.69 213 ARG A O 1
ATOM 1685 N N . ASP A 1 214 ? 5.833 -15.910 -17.953 1.00 90.31 214 ASP A N 1
ATOM 1686 C CA . ASP A 1 214 ? 4.693 -15.566 -18.827 1.00 90.31 214 ASP A CA 1
ATOM 1687 C C . ASP A 1 214 ? 3.414 -15.295 -18.028 1.00 90.31 214 ASP A C 1
ATOM 1689 O O . ASP A 1 214 ? 2.627 -14.390 -18.307 1.00 90.31 214 ASP A O 1
ATOM 1693 N N . ARG A 1 215 ? 3.214 -16.087 -16.972 1.00 93.50 215 ARG A N 1
ATOM 1694 C CA . ARG A 1 215 ? 2.041 -15.998 -16.108 1.00 93.50 215 ARG A CA 1
ATOM 1695 C C . ARG A 1 215 ? 2.122 -14.814 -15.145 1.00 93.50 215 ARG A C 1
ATOM 1697 O O . ARG A 1 215 ? 1.084 -14.270 -14.774 1.00 93.50 215 ARG A O 1
ATOM 1704 N N . ALA A 1 216 ? 3.326 -14.413 -14.739 1.00 93.44 216 ALA A N 1
ATOM 1705 C CA . ALA A 1 216 ? 3.539 -13.176 -13.996 1.00 93.4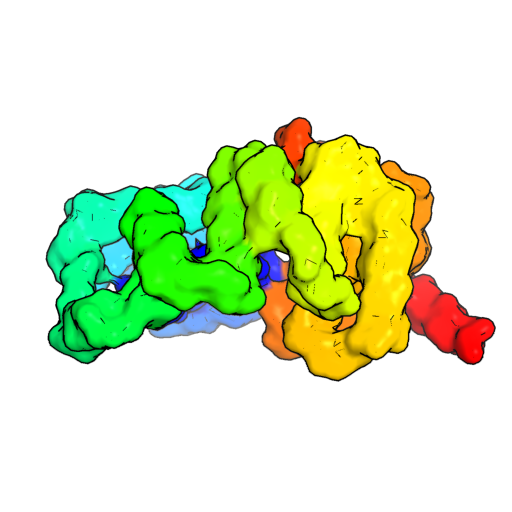4 216 ALA A CA 1
ATOM 1706 C C . ALA A 1 216 ? 3.207 -11.959 -14.874 1.00 93.44 216 ALA A C 1
ATOM 1708 O O . ALA A 1 216 ? 2.377 -11.137 -14.478 1.00 93.44 216 ALA A O 1
ATOM 1709 N N . ASN A 1 217 ? 3.744 -11.928 -16.100 1.00 91.75 217 ASN A N 1
ATOM 1710 C CA . ASN A 1 217 ? 3.451 -10.897 -17.100 1.00 91.75 217 ASN A CA 1
ATOM 1711 C C . ASN A 1 217 ? 1.953 -10.812 -17.389 1.00 91.75 217 ASN A C 1
ATOM 1713 O O . ASN A 1 217 ? 1.393 -9.719 -17.387 1.00 91.75 217 ASN A O 1
ATOM 1717 N N . PHE A 1 218 ? 1.272 -11.955 -17.525 1.00 94.12 218 PHE A N 1
ATOM 1718 C CA . PHE A 1 218 ? -0.174 -11.981 -17.724 1.00 94.12 218 PHE A CA 1
ATOM 1719 C C . PHE A 1 218 ? -0.936 -11.194 -16.647 1.00 94.12 218 PHE A C 1
ATOM 1721 O O . PHE A 1 218 ? -1.824 -10.406 -16.971 1.00 94.12 218 PHE A O 1
ATOM 1728 N N . HIS A 1 219 ? -0.595 -11.382 -15.369 1.00 96.31 219 HIS A N 1
ATOM 1729 C CA . HIS A 1 219 ? -1.274 -10.684 -14.275 1.00 96.31 219 HIS A CA 1
ATOM 1730 C C . HIS A 1 219 ? -0.931 -9.195 -14.221 1.00 96.31 219 HIS A C 1
ATOM 1732 O O . HIS A 1 219 ? -1.830 -8.378 -14.030 1.00 96.31 219 HIS A O 1
ATOM 1738 N N . TRP A 1 220 ? 0.336 -8.827 -14.409 1.00 95.25 220 TRP A N 1
ATOM 1739 C CA . TRP A 1 220 ? 0.768 -7.430 -14.337 1.00 95.25 220 TRP A CA 1
ATOM 1740 C C . TRP A 1 220 ? 0.305 -6.604 -15.540 1.00 95.25 220 TRP A C 1
ATOM 1742 O O . TRP A 1 220 ? -0.262 -5.528 -15.348 1.00 95.25 220 TRP A O 1
ATOM 1752 N N . CYS A 1 221 ? 0.462 -7.110 -16.767 1.00 95.06 221 CYS A N 1
ATOM 1753 C CA . CYS A 1 221 ? -0.039 -6.445 -17.972 1.00 95.06 221 CYS A CA 1
ATOM 1754 C C . CYS A 1 221 ? -1.559 -6.264 -17.922 1.00 95.06 221 CYS A C 1
ATOM 1756 O O . CYS A 1 221 ? -2.054 -5.226 -18.356 1.00 95.06 221 CYS A O 1
ATOM 1758 N N . TRP A 1 222 ? -2.297 -7.214 -17.328 1.00 96.88 222 TRP A N 1
ATOM 1759 C CA . TRP A 1 222 ? -3.737 -7.060 -17.131 1.00 96.88 222 TRP A CA 1
ATOM 1760 C C . TRP A 1 222 ? -4.070 -5.806 -16.309 1.00 96.88 222 TRP A C 1
ATOM 1762 O O . TRP A 1 222 ? -4.944 -5.047 -16.717 1.00 96.88 222 TRP A O 1
ATOM 1772 N N . VAL A 1 223 ? -3.368 -5.546 -15.199 1.00 96.88 223 VAL A N 1
ATOM 1773 C CA . VAL A 1 223 ? -3.614 -4.340 -14.381 1.00 96.88 223 VAL A CA 1
ATOM 1774 C C . VAL A 1 223 ? -3.311 -3.074 -15.176 1.00 96.88 223 VAL A C 1
ATOM 1776 O O . VAL A 1 223 ? -4.102 -2.141 -15.139 1.00 96.88 223 VAL A O 1
ATOM 1779 N N . VAL A 1 224 ? -2.207 -3.046 -15.928 1.00 94.94 224 VAL A N 1
ATOM 1780 C CA . VAL A 1 224 ? -1.831 -1.862 -16.719 1.00 94.94 224 VAL A CA 1
ATOM 1781 C C . VAL A 1 224 ? -2.868 -1.548 -17.800 1.00 94.94 224 VAL A C 1
ATOM 1783 O O . VAL A 1 224 ? -3.243 -0.391 -17.954 1.00 94.94 224 VAL A O 1
ATOM 1786 N N . GLU A 1 225 ? -3.348 -2.561 -18.525 1.00 95.19 225 GLU A N 1
ATOM 1787 C CA . GLU A 1 225 ? -4.283 -2.360 -19.642 1.00 95.19 225 GLU A CA 1
ATOM 1788 C C . GLU A 1 225 ? -5.726 -2.102 -19.173 1.00 95.19 225 GLU A C 1
ATOM 1790 O O . GLU A 1 225 ? -6.471 -1.415 -19.866 1.00 95.19 225 GLU A O 1
ATOM 1795 N N . ASN A 1 226 ? -6.144 -2.659 -18.028 1.00 96.56 226 ASN A N 1
ATOM 1796 C CA . ASN A 1 226 ? -7.551 -2.620 -17.595 1.00 96.56 226 ASN A CA 1
ATOM 1797 C C . ASN A 1 226 ? -7.810 -1.657 -16.431 1.00 96.56 226 ASN A C 1
ATOM 1799 O O . ASN A 1 226 ? -8.938 -1.209 -16.263 1.00 96.56 226 ASN A O 1
ATOM 1803 N N . LEU A 1 227 ? -6.789 -1.335 -15.633 1.00 96.25 227 LEU A N 1
ATOM 1804 C CA . LEU A 1 227 ? -6.878 -0.441 -14.477 1.00 96.25 227 LEU A CA 1
ATOM 1805 C C . LEU A 1 227 ? -5.728 0.590 -14.489 1.00 96.25 227 LEU A C 1
ATOM 1807 O O . LEU A 1 227 ? -4.991 0.688 -13.507 1.00 96.25 227 LEU A O 1
ATOM 1811 N N . PRO A 1 228 ? -5.536 1.368 -15.574 1.00 94.56 228 PRO A N 1
ATOM 1812 C CA . PRO A 1 228 ? -4.371 2.249 -15.732 1.00 94.56 228 PRO A CA 1
ATOM 1813 C C . PRO A 1 228 ? -4.275 3.351 -14.664 1.00 94.56 228 PRO A C 1
ATOM 1815 O O . PRO A 1 228 ? -3.177 3.819 -14.357 1.00 94.56 228 PRO A O 1
ATOM 1818 N N . ASP A 1 229 ? -5.409 3.739 -14.078 1.00 92.50 229 ASP A N 1
ATOM 1819 C CA . ASP A 1 229 ? -5.482 4.747 -13.020 1.00 92.50 229 ASP A CA 1
ATOM 1820 C C . ASP A 1 229 ? -5.266 4.173 -11.613 1.00 92.50 229 ASP A C 1
ATOM 1822 O O . ASP A 1 229 ? -5.132 4.937 -10.652 1.00 92.50 229 ASP A O 1
ATOM 1826 N N . ASP A 1 230 ? -5.193 2.850 -11.458 1.00 94.06 230 ASP A N 1
ATOM 1827 C CA . ASP A 1 230 ? -4.951 2.235 -10.158 1.00 94.06 230 ASP A CA 1
ATOM 1828 C C . ASP A 1 230 ? -3.539 2.568 -9.642 1.00 94.06 230 ASP A C 1
ATOM 1830 O O . ASP A 1 230 ? -2.560 2.637 -10.393 1.00 94.06 230 ASP A O 1
ATOM 1834 N N . HIS A 1 231 ? -3.413 2.767 -8.329 1.00 90.25 231 HIS A N 1
ATOM 1835 C CA . HIS A 1 231 ? -2.134 3.038 -7.669 1.00 90.25 231 HIS A CA 1
ATOM 1836 C C . HIS A 1 231 ? -1.058 1.963 -7.921 1.00 90.25 231 HIS A C 1
ATOM 1838 O O . HIS A 1 231 ? 0.132 2.276 -7.889 1.00 90.25 231 HIS A O 1
ATOM 1844 N N . LEU A 1 232 ? -1.448 0.724 -8.233 1.00 92.31 232 LEU A N 1
ATOM 1845 C CA . LEU A 1 232 ? -0.542 -0.373 -8.569 1.00 92.31 232 LEU A CA 1
ATOM 1846 C C . LEU A 1 232 ? -0.208 -0.471 -10.057 1.00 92.31 232 LEU A C 1
ATOM 1848 O O . LEU A 1 232 ? 0.726 -1.199 -10.397 1.00 92.31 232 LEU A O 1
ATOM 1852 N N . ALA A 1 233 ? -0.897 0.246 -10.951 1.00 92.44 233 ALA A N 1
ATOM 1853 C CA . ALA A 1 233 ? -0.699 0.122 -12.396 1.00 92.44 233 ALA A CA 1
ATOM 1854 C C . ALA A 1 233 ? 0.757 0.381 -12.795 1.00 92.44 233 ALA A C 1
ATOM 1856 O O . ALA A 1 233 ? 1.380 -0.419 -13.492 1.00 92.44 233 ALA A O 1
ATOM 1857 N N . ARG A 1 234 ? 1.368 1.446 -12.267 1.00 87.88 234 ARG A N 1
ATOM 1858 C CA . ARG A 1 234 ? 2.775 1.745 -12.556 1.00 87.88 234 ARG A CA 1
ATOM 1859 C C . ARG A 1 234 ? 3.730 0.714 -11.949 1.00 87.88 234 ARG A C 1
ATOM 1861 O O . ARG A 1 234 ? 4.749 0.417 -12.565 1.00 87.88 234 ARG A O 1
ATOM 1868 N N . ARG A 1 235 ? 3.412 0.143 -10.783 1.00 87.62 235 ARG A N 1
ATOM 1869 C CA . ARG A 1 235 ? 4.208 -0.944 -10.188 1.00 87.62 235 ARG A CA 1
ATOM 1870 C C . ARG A 1 235 ? 4.130 -2.214 -11.041 1.00 87.62 235 ARG A C 1
ATOM 1872 O O . ARG A 1 235 ? 5.159 -2.838 -11.271 1.00 87.62 235 ARG A O 1
ATOM 1879 N N . CYS A 1 236 ? 2.947 -2.541 -11.561 1.00 91.81 236 CYS A N 1
ATOM 1880 C CA . CYS A 1 236 ? 2.737 -3.644 -12.498 1.00 91.81 236 CYS A CA 1
ATOM 1881 C C . CYS A 1 236 ? 3.480 -3.417 -13.820 1.00 91.81 236 CYS A C 1
ATOM 1883 O O . CYS A 1 236 ? 4.139 -4.330 -14.300 1.00 91.81 236 CYS A O 1
ATOM 1885 N N . TYR A 1 237 ? 3.439 -2.200 -14.371 1.00 90.31 237 TYR A N 1
ATOM 1886 C CA . TYR A 1 237 ? 4.190 -1.836 -15.576 1.00 90.31 237 TYR A CA 1
ATOM 1887 C C . TYR A 1 237 ? 5.684 -2.115 -15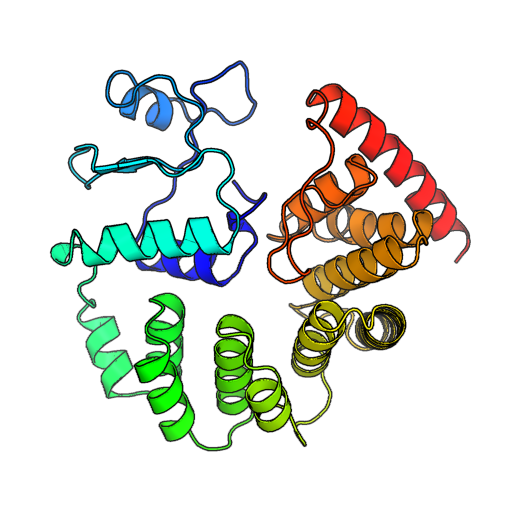.407 1.00 90.31 237 TYR A C 1
ATOM 1889 O O . TYR A 1 237 ? 6.284 -2.772 -16.249 1.00 90.31 237 TYR A O 1
ATOM 1897 N N . ILE A 1 238 ? 6.279 -1.655 -14.301 1.00 84.69 238 ILE A N 1
ATOM 1898 C CA . ILE A 1 238 ? 7.711 -1.862 -14.060 1.00 84.69 238 ILE A CA 1
ATOM 1899 C C . ILE A 1 238 ? 8.005 -3.349 -13.814 1.00 84.69 238 ILE A C 1
ATOM 1901 O O . ILE A 1 238 ? 8.992 -3.848 -14.336 1.00 84.69 238 ILE A O 1
ATOM 1905 N N . ALA A 1 239 ? 7.153 -4.068 -13.076 1.00 87.88 239 ALA A N 1
ATOM 1906 C CA . ALA A 1 239 ? 7.336 -5.502 -12.843 1.00 87.88 239 ALA A CA 1
ATOM 1907 C C . ALA A 1 239 ? 7.278 -6.326 -14.145 1.00 87.88 239 ALA A C 1
ATOM 1909 O O . ALA A 1 239 ? 8.109 -7.206 -14.344 1.00 87.88 239 ALA A O 1
ATOM 1910 N N . ALA A 1 240 ? 6.350 -5.999 -15.051 1.00 89.56 240 ALA A N 1
ATOM 1911 C CA . ALA A 1 240 ? 6.265 -6.611 -16.377 1.00 89.56 240 ALA A CA 1
ATOM 1912 C C . ALA A 1 240 ? 7.462 -6.242 -17.269 1.00 89.56 240 ALA A C 1
ATOM 1914 O O . ALA A 1 240 ? 7.960 -7.084 -18.002 1.00 89.56 240 ALA A O 1
ATOM 1915 N N . ALA A 1 241 ? 7.938 -4.996 -17.187 1.00 84.38 241 ALA A N 1
ATOM 1916 C CA . ALA A 1 241 ? 9.071 -4.509 -17.967 1.00 84.38 241 ALA A CA 1
ATOM 1917 C C . ALA A 1 241 ? 10.419 -5.087 -17.525 1.00 84.38 241 ALA A C 1
ATOM 1919 O O . ALA A 1 241 ? 11.278 -5.360 -18.346 1.00 84.38 241 ALA A O 1
ATOM 1920 N N . ALA A 1 242 ? 10.656 -5.204 -16.222 1.00 70.19 242 ALA A N 1
ATOM 1921 C CA . ALA A 1 242 ? 11.975 -5.551 -15.706 1.00 70.19 242 ALA A CA 1
ATOM 1922 C C . ALA A 1 242 ? 12.256 -7.064 -15.722 1.00 70.19 242 ALA A C 1
ATOM 1924 O O . ALA A 1 242 ? 13.314 -7.470 -15.252 1.00 70.19 242 ALA A O 1
ATOM 1925 N N . GLU A 1 243 ? 11.291 -7.895 -16.146 1.00 60.72 243 GLU A N 1
ATOM 1926 C CA . GLU A 1 243 ? 11.284 -9.358 -15.935 1.00 60.72 243 GLU A CA 1
ATOM 1927 C C . GLU A 1 243 ? 11.595 -9.760 -14.469 1.00 60.72 243 GLU A C 1
ATOM 1929 O O . GLU A 1 243 ? 11.962 -10.894 -14.144 1.00 60.72 243 GLU A O 1
ATOM 1934 N N . GLY A 1 244 ? 11.415 -8.821 -13.538 1.00 58.59 244 GLY A N 1
ATOM 1935 C CA . GLY A 1 244 ? 12.053 -8.789 -12.229 1.00 58.59 244 GLY A CA 1
ATOM 1936 C C . GLY A 1 244 ? 11.270 -7.904 -11.269 1.00 58.59 244 GLY A C 1
ATOM 1937 O O . GLY A 1 244 ? 10.696 -6.893 -11.666 1.00 58.59 244 GLY A O 1
ATOM 1938 N N . MET A 1 245 ? 11.229 -8.280 -9.989 1.00 54.66 245 MET A N 1
ATOM 1939 C CA . MET A 1 245 ? 10.698 -7.428 -8.919 1.00 54.66 245 MET A CA 1
ATOM 1940 C C . MET A 1 245 ? 11.545 -6.156 -8.822 1.00 54.66 245 MET A C 1
ATOM 1942 O O . MET A 1 245 ? 12.696 -6.263 -8.417 1.00 54.66 245 MET A O 1
ATOM 1946 N N . PRO A 1 246 ? 11.023 -4.962 -9.144 1.00 48.53 246 PRO A N 1
ATOM 1947 C CA . PRO A 1 246 ? 11.865 -3.779 -9.325 1.00 48.53 246 PRO A CA 1
ATOM 1948 C C . PRO A 1 246 ? 12.241 -3.058 -8.026 1.00 48.53 246 PRO A C 1
ATOM 1950 O O . PRO A 1 246 ? 12.944 -2.054 -8.064 1.00 48.53 246 PRO A O 1
ATOM 1953 N N . TYR A 1 247 ? 11.780 -3.546 -6.875 1.00 55.72 247 TYR A N 1
ATOM 1954 C CA . TYR A 1 247 ? 12.044 -2.926 -5.582 1.00 55.72 247 TYR A CA 1
ATOM 1955 C C . TYR A 1 247 ? 12.401 -3.991 -4.560 1.00 55.72 247 TYR A C 1
ATOM 1957 O O . TYR A 1 247 ? 11.814 -5.079 -4.575 1.00 55.72 247 TYR A O 1
ATOM 1965 N N . ALA A 1 248 ? 13.304 -3.641 -3.643 1.00 54.78 248 ALA A N 1
ATOM 1966 C CA . ALA A 1 248 ? 13.441 -4.392 -2.411 1.00 54.78 248 ALA A CA 1
ATOM 1967 C C . ALA A 1 248 ? 12.056 -4.491 -1.763 1.00 54.78 248 ALA A C 1
ATOM 1969 O O . ALA A 1 248 ? 11.366 -3.485 -1.574 1.00 54.78 248 ALA A O 1
ATOM 1970 N N . ASN A 1 249 ? 11.601 -5.716 -1.524 1.00 58.28 249 ASN A N 1
ATOM 1971 C CA . ASN A 1 249 ? 10.348 -5.942 -0.831 1.00 58.28 249 ASN A CA 1
ATOM 1972 C C . ASN A 1 249 ? 10.690 -6.511 0.547 1.00 58.28 249 ASN A C 1
ATOM 1974 O O . ASN A 1 249 ? 11.045 -7.688 0.638 1.00 58.28 249 ASN A O 1
ATOM 1978 N N . PRO A 1 250 ? 10.582 -5.717 1.622 1.00 56.47 250 PRO A N 1
ATOM 1979 C CA . PRO A 1 250 ? 10.875 -6.183 2.975 1.00 56.47 250 PRO A CA 1
ATOM 1980 C C . PRO A 1 250 ? 9.899 -7.267 3.468 1.00 56.47 250 PRO A C 1
ATOM 1982 O O . PRO A 1 250 ? 10.156 -7.901 4.495 1.00 56.47 250 PRO A O 1
ATOM 1985 N N . GLU A 1 251 ? 8.797 -7.513 2.747 1.00 52.59 251 GLU A N 1
ATOM 1986 C CA . GLU A 1 251 ? 7.908 -8.666 2.957 1.00 52.59 251 GLU A CA 1
ATOM 1987 C C . GLU A 1 251 ? 8.469 -9.967 2.357 1.00 52.59 251 GLU A C 1
ATOM 1989 O O . GLU A 1 251 ? 7.931 -11.037 2.614 1.00 52.59 251 GLU A O 1
ATOM 1994 N N . LEU A 1 252 ? 9.548 -9.897 1.572 1.00 52.44 252 LEU A N 1
ATOM 1995 C CA . LEU A 1 252 ? 10.186 -11.022 0.881 1.00 52.44 252 LEU A CA 1
ATOM 1996 C C . LEU A 1 252 ? 11.594 -11.298 1.407 1.00 52.44 252 LEU A C 1
ATOM 1998 O O . LEU A 1 252 ? 12.488 -11.641 0.637 1.00 52.44 252 LEU A O 1
ATOM 2002 N N . ASP A 1 253 ? 11.782 -11.144 2.719 1.00 55.94 253 ASP A N 1
ATOM 2003 C CA . ASP A 1 253 ? 12.994 -11.570 3.429 1.00 55.94 253 ASP A CA 1
ATOM 2004 C C . ASP A 1 253 ? 14.294 -11.004 2.823 1.00 55.94 253 ASP A C 1
ATOM 2006 O O . ASP A 1 253 ? 15.254 -11.725 2.564 1.00 55.94 253 ASP A O 1
ATOM 2010 N N . GLY A 1 254 ? 14.302 -9.697 2.540 1.00 52.47 254 GLY A N 1
ATOM 2011 C CA . GLY A 1 254 ? 15.510 -9.000 2.098 1.00 52.47 254 GLY A CA 1
ATOM 2012 C C . GLY A 1 254 ? 15.898 -9.220 0.635 1.00 52.47 254 GLY A C 1
ATOM 2013 O O . GLY A 1 254 ? 17.069 -9.043 0.309 1.00 52.47 254 GLY A O 1
ATOM 2014 N N . TYR A 1 255 ? 14.956 -9.574 -0.254 1.00 54.66 255 TYR A N 1
ATOM 2015 C CA . TYR A 1 255 ? 15.206 -9.535 -1.702 1.00 54.66 255 TYR A CA 1
ATOM 2016 C C . TYR A 1 255 ? 15.794 -8.170 -2.093 1.00 54.66 255 TYR A C 1
ATOM 2018 O O . TYR A 1 255 ? 15.112 -7.149 -1.990 1.00 54.66 255 TYR A O 1
ATOM 2026 N N . ALA A 1 256 ? 17.054 -8.165 -2.523 1.00 56.59 256 ALA A N 1
ATOM 2027 C CA . ALA A 1 256 ? 17.742 -7.003 -3.062 1.00 56.59 256 ALA A CA 1
ATOM 2028 C C . ALA A 1 256 ? 17.712 -7.070 -4.592 1.00 56.59 256 ALA A C 1
ATOM 2030 O O . ALA A 1 256 ? 17.792 -8.147 -5.181 1.00 56.59 256 ALA A O 1
ATOM 2031 N N . LEU A 1 257 ? 17.570 -5.915 -5.239 1.00 57.03 257 LEU A N 1
ATOM 2032 C CA . LEU A 1 257 ? 17.605 -5.826 -6.693 1.00 57.03 257 LEU A CA 1
ATOM 2033 C C . LEU A 1 257 ? 19.036 -6.113 -7.176 1.00 57.03 257 LEU A C 1
ATOM 2035 O O . LEU A 1 257 ? 19.942 -5.345 -6.865 1.00 57.03 257 LEU A O 1
ATOM 2039 N N . ASP A 1 258 ? 19.235 -7.189 -7.939 1.00 50.72 258 ASP A N 1
ATOM 2040 C CA . ASP A 1 258 ? 20.571 -7.624 -8.389 1.00 50.72 258 ASP A CA 1
ATOM 2041 C C . ASP A 1 258 ? 21.104 -6.817 -9.598 1.00 50.72 258 ASP A C 1
ATOM 2043 O O . ASP A 1 258 ? 22.197 -7.055 -10.103 1.00 50.72 258 ASP A O 1
ATOM 2047 N N . SER A 1 259 ? 20.349 -5.828 -10.094 1.00 52.97 259 SER A N 1
ATOM 2048 C CA . SER A 1 259 ? 20.703 -5.090 -11.311 1.00 52.97 259 SER A CA 1
ATOM 2049 C C . SER A 1 259 ? 20.298 -3.620 -11.268 1.00 52.97 259 SER A C 1
ATOM 2051 O O . SER A 1 259 ? 19.198 -3.281 -10.832 1.00 52.97 259 SER A O 1
ATOM 2053 N N . GLN A 1 260 ? 21.145 -2.748 -11.821 1.00 58.72 260 GLN A N 1
ATOM 2054 C CA . GLN A 1 260 ? 20.751 -1.390 -12.194 1.00 58.72 260 GLN A CA 1
ATOM 2055 C C . GLN A 1 260 ? 19.566 -1.467 -13.164 1.00 58.72 260 GLN A C 1
ATOM 2057 O O . GLN A 1 260 ? 19.644 -2.155 -14.181 1.00 58.72 260 GLN A O 1
ATOM 2062 N N . MET A 1 261 ? 18.464 -0.775 -12.861 1.00 61.38 261 MET A N 1
ATOM 2063 C CA . MET A 1 261 ? 17.394 -0.595 -13.840 1.00 61.38 261 MET A CA 1
ATOM 2064 C C . MET A 1 261 ? 17.982 0.036 -15.111 1.00 61.38 261 MET A C 1
ATOM 2066 O O . MET A 1 261 ? 18.685 1.044 -15.029 1.00 61.38 261 MET A O 1
ATOM 2070 N N . GLY A 1 262 ? 17.693 -0.557 -16.273 1.00 65.31 262 GLY A N 1
ATOM 2071 C CA . GLY A 1 262 ? 18.061 0.011 -17.571 1.00 65.31 262 GLY A CA 1
ATOM 2072 C C . GLY A 1 262 ? 17.428 1.389 -17.804 1.00 65.31 262 GLY A C 1
ATOM 2073 O O . GLY A 1 262 ? 16.603 1.858 -17.014 1.00 65.31 262 GLY A O 1
ATOM 2074 N N . SER A 1 263 ? 17.802 2.055 -18.901 1.00 76.56 263 SER A N 1
ATOM 2075 C CA . SER A 1 263 ? 17.211 3.354 -19.249 1.00 76.56 263 SER A CA 1
ATOM 2076 C C . SER A 1 263 ? 15.685 3.258 -19.421 1.00 76.56 263 SER A C 1
ATOM 2078 O O . SER A 1 263 ? 15.114 2.174 -19.569 1.00 76.56 263 SER A O 1
ATOM 2080 N N . ILE A 1 264 ? 14.996 4.403 -19.422 1.00 73.44 264 ILE A N 1
ATOM 2081 C CA . ILE A 1 264 ? 13.537 4.449 -19.621 1.00 73.44 264 ILE A CA 1
ATOM 2082 C C . ILE A 1 264 ? 13.134 3.774 -20.942 1.00 73.44 264 ILE A C 1
ATOM 2084 O O . ILE A 1 264 ? 12.071 3.161 -21.014 1.00 73.44 264 ILE A O 1
ATOM 2088 N N . GLU A 1 265 ? 13.970 3.874 -21.972 1.00 79.94 265 GLU A N 1
ATOM 2089 C CA . GLU A 1 265 ? 13.789 3.243 -23.280 1.00 79.94 265 GLU A CA 1
ATOM 2090 C C . GLU A 1 265 ? 13.850 1.720 -23.163 1.00 79.94 265 GLU A C 1
ATOM 2092 O O . GLU A 1 265 ? 12.917 1.056 -23.603 1.00 79.94 265 GLU A O 1
ATOM 2097 N N . VAL A 1 266 ? 14.855 1.182 -22.462 1.00 81.12 266 VAL A N 1
ATOM 2098 C CA . VAL A 1 266 ? 14.978 -0.264 -22.199 1.00 81.12 266 VAL A CA 1
ATOM 2099 C C . VAL A 1 266 ? 13.744 -0.790 -21.462 1.00 81.12 266 VAL A C 1
ATOM 2101 O O . VAL A 1 266 ? 13.172 -1.808 -21.841 1.00 81.12 266 VAL A O 1
ATOM 2104 N N . ILE A 1 267 ? 13.271 -0.062 -20.445 1.00 79.94 267 ILE A N 1
ATOM 2105 C CA . ILE A 1 267 ? 12.059 -0.428 -19.695 1.00 79.94 267 ILE A CA 1
ATOM 2106 C C . ILE A 1 267 ? 10.822 -0.403 -20.607 1.00 79.94 267 ILE A C 1
ATOM 2108 O O . ILE A 1 267 ? 9.946 -1.259 -20.498 1.00 79.94 267 ILE A O 1
ATOM 2112 N N . LYS A 1 268 ? 10.708 0.586 -21.500 1.00 84.00 268 LYS A N 1
ATOM 2113 C CA . LYS A 1 268 ? 9.595 0.657 -22.458 1.00 84.00 268 LYS A CA 1
ATOM 2114 C C . LYS A 1 268 ? 9.619 -0.515 -23.430 1.00 84.00 268 LYS A C 1
ATOM 2116 O O . LYS A 1 268 ? 8.575 -1.124 -23.632 1.00 84.00 268 LYS A O 1
ATOM 2121 N N . GLU A 1 269 ? 10.771 -0.826 -24.011 1.00 87.56 269 GLU A N 1
ATOM 2122 C CA . GLU A 1 269 ? 10.929 -1.932 -24.959 1.00 87.56 269 GLU A CA 1
ATOM 2123 C C . GLU A 1 269 ? 10.586 -3.275 -24.313 1.00 87.56 269 GLU A C 1
ATOM 2125 O O . GLU A 1 269 ? 9.769 -4.022 -24.852 1.00 87.56 269 GLU A O 1
ATOM 2130 N N . ALA A 1 270 ? 11.110 -3.534 -23.116 1.00 86.06 270 ALA A N 1
ATOM 2131 C CA . ALA A 1 270 ? 10.837 -4.771 -22.396 1.00 86.06 270 ALA A CA 1
ATOM 2132 C C . ALA A 1 270 ? 9.356 -4.906 -21.995 1.00 86.06 270 ALA A C 1
ATOM 2134 O O . ALA A 1 270 ? 8.763 -5.974 -22.140 1.00 86.06 270 ALA A O 1
ATOM 2135 N N . TYR A 1 271 ? 8.699 -3.807 -21.596 1.00 87.81 271 TYR A N 1
ATOM 2136 C CA . TYR A 1 271 ? 7.248 -3.822 -21.383 1.00 87.81 271 TYR A CA 1
ATOM 2137 C C . TYR A 1 271 ? 6.470 -4.150 -22.664 1.00 87.81 271 TYR A C 1
ATOM 2139 O O . TYR A 1 271 ? 5.499 -4.904 -22.613 1.00 87.81 271 TYR A O 1
ATOM 2147 N N . GLN A 1 272 ? 6.866 -3.584 -23.812 1.00 91.19 272 GLN A N 1
ATOM 2148 C CA . GLN A 1 272 ? 6.207 -3.886 -25.086 1.00 91.19 272 GLN A CA 1
ATOM 2149 C C . GLN A 1 272 ? 6.335 -5.366 -25.449 1.00 91.19 272 GLN A C 1
ATOM 2151 O O . GLN A 1 272 ? 5.390 -5.923 -26.005 1.00 91.19 272 GLN A O 1
ATOM 2156 N N . GLU A 1 273 ? 7.452 -6.012 -25.114 1.00 89.38 273 GLU A N 1
ATOM 2157 C CA . GLU A 1 273 ? 7.613 -7.452 -25.313 1.00 89.38 273 GLU A CA 1
ATOM 2158 C C . GLU A 1 273 ? 6.681 -8.258 -24.399 1.00 89.38 273 GLU A C 1
ATOM 2160 O O . GLU A 1 273 ? 5.856 -9.026 -24.895 1.00 89.38 273 GLU A O 1
ATOM 2165 N N . ALA A 1 274 ? 6.681 -7.978 -23.091 1.00 88.06 274 ALA A N 1
ATOM 2166 C CA . ALA A 1 274 ? 5.761 -8.611 -22.140 1.00 88.06 274 ALA A CA 1
ATOM 2167 C C . ALA A 1 274 ? 4.280 -8.437 -22.540 1.00 88.06 274 ALA A C 1
ATOM 2169 O O . ALA A 1 274 ? 3.444 -9.325 -22.340 1.00 88.06 274 ALA A O 1
ATOM 2170 N N . LEU A 1 275 ? 3.942 -7.293 -23.144 1.00 89.75 275 LEU A N 1
ATOM 2171 C CA . LEU A 1 275 ? 2.599 -7.003 -23.632 1.00 89.75 275 LEU A CA 1
ATOM 2172 C C . LEU A 1 275 ? 2.206 -7.867 -24.842 1.00 89.75 275 LEU A C 1
ATOM 2174 O O . LEU A 1 275 ? 1.031 -8.232 -24.960 1.00 89.75 275 LEU A O 1
ATOM 2178 N N . LYS A 1 276 ? 3.150 -8.224 -25.725 1.00 89.69 276 LYS A N 1
ATOM 2179 C CA . LYS A 1 276 ? 2.894 -9.164 -26.831 1.00 89.69 276 LYS A CA 1
ATOM 2180 C C . LYS A 1 276 ? 2.536 -10.545 -26.290 1.00 89.69 276 LYS A C 1
ATOM 2182 O O . LYS A 1 276 ? 1.530 -11.113 -26.720 1.00 89.69 276 LYS A O 1
ATOM 2187 N N . ASP A 1 277 ? 3.288 -11.039 -25.309 1.00 86.25 277 ASP A N 1
ATOM 2188 C CA . ASP A 1 277 ? 3.023 -12.334 -24.674 1.00 86.25 277 ASP A CA 1
ATOM 2189 C C . ASP A 1 277 ? 1.661 -12.356 -23.984 1.00 86.25 277 ASP A C 1
ATOM 2191 O O . ASP A 1 277 ? 0.858 -13.271 -24.191 1.00 86.25 277 ASP A O 1
ATOM 2195 N N . TYR A 1 278 ? 1.348 -11.302 -23.223 1.00 89.25 278 TYR A N 1
ATOM 2196 C CA . TYR A 1 278 ? 0.034 -11.137 -22.607 1.00 89.25 278 TYR A CA 1
ATOM 2197 C C . TYR A 1 278 ? -1.099 -11.201 -23.642 1.00 89.25 278 TYR A C 1
ATOM 2199 O O . TYR A 1 278 ? -2.077 -11.927 -23.439 1.00 89.25 278 TYR A O 1
ATOM 2207 N N . ARG A 1 279 ? -0.976 -10.468 -24.757 1.00 90.56 279 ARG A N 1
ATOM 2208 C CA . ARG A 1 279 ? -2.001 -10.431 -25.813 1.00 90.56 279 ARG A CA 1
ATOM 2209 C C . ARG A 1 279 ? -2.177 -11.796 -26.474 1.00 90.56 279 ARG A C 1
ATOM 2211 O O . ARG A 1 279 ? -3.314 -12.240 -26.615 1.00 90.56 279 ARG A O 1
ATOM 2218 N N . LYS A 1 280 ? -1.080 -12.505 -26.747 1.00 89.19 280 LYS A N 1
ATOM 2219 C CA . LYS A 1 280 ? -1.104 -13.872 -27.282 1.00 89.19 280 LYS A CA 1
ATOM 2220 C C . LYS A 1 280 ? -1.836 -14.847 -26.356 1.00 89.19 280 LYS A C 1
ATOM 2222 O O . LYS A 1 280 ? -2.666 -15.622 -26.817 1.00 89.19 280 LYS A O 1
ATOM 2227 N N . VAL A 1 281 ? -1.567 -14.802 -25.048 1.00 86.31 281 VAL A N 1
ATOM 2228 C CA . VAL A 1 281 ? -2.256 -15.657 -24.059 1.00 86.31 281 VAL A CA 1
ATOM 2229 C C . VAL A 1 281 ? -3.738 -15.294 -23.944 1.00 86.31 281 VAL A C 1
ATOM 2231 O O . VAL A 1 281 ? -4.576 -16.176 -23.754 1.00 86.31 281 VAL A O 1
ATOM 2234 N N . ARG A 1 282 ? -4.079 -14.004 -24.049 1.00 87.00 282 ARG A N 1
ATOM 2235 C CA . ARG A 1 282 ? -5.468 -13.533 -23.999 1.00 87.00 282 ARG A CA 1
ATOM 2236 C C . ARG A 1 282 ? -6.293 -14.040 -25.182 1.00 87.00 282 ARG A C 1
ATOM 2238 O O . ARG A 1 282 ? -7.445 -14.385 -24.980 1.00 87.00 282 ARG A O 1
ATOM 2245 N N . GLU A 1 283 ? -5.713 -14.096 -26.376 1.00 86.69 283 GLU A N 1
ATOM 2246 C CA . GLU A 1 283 ? -6.385 -14.555 -27.604 1.00 86.69 283 GLU A CA 1
ATOM 2247 C C . GLU A 1 283 ? -6.664 -16.068 -27.635 1.00 86.69 283 GLU A C 1
ATOM 2249 O O . GLU A 1 283 ? -7.458 -16.530 -28.448 1.00 86.69 283 GLU A O 1
ATOM 2254 N N . GLN A 1 284 ? -6.031 -16.847 -26.756 1.00 82.12 284 GLN A N 1
ATOM 2255 C CA . GLN A 1 284 ? -6.195 -18.305 -26.679 1.00 82.12 284 GLN A CA 1
ATOM 2256 C C . GLN A 1 284 ? -7.307 -18.763 -25.719 1.00 82.12 284 GLN A C 1
ATOM 2258 O O . GLN A 1 284 ? -7.508 -19.969 -25.564 1.00 82.12 284 GLN A O 1
ATOM 2263 N N . LYS A 1 285 ? -7.990 -17.835 -25.042 1.00 67.69 285 LYS A N 1
ATOM 2264 C CA . LYS A 1 285 ? -9.054 -18.106 -24.064 1.00 67.69 285 LYS A CA 1
ATOM 2265 C C . LYS A 1 285 ? -10.401 -17.617 -24.568 1.00 67.69 285 LYS A C 1
ATOM 2267 O O . LYS A 1 285 ? -11.392 -18.307 -24.252 1.00 67.69 285 LYS A O 1
#

Solvent-accessible surface area (backbone atoms only — not comparable to full-atom values): 15652 Å² total; per-residue (Å²): 120,43,46,72,33,52,49,35,65,60,39,44,47,30,37,75,71,66,51,84,90,79,60,60,66,91,86,64,100,58,93,76,59,36,65,66,50,40,64,68,45,63,85,72,53,77,98,63,75,52,66,44,75,45,60,47,98,90,64,49,74,72,54,65,47,59,62,78,50,36,51,64,54,48,39,52,51,57,50,48,53,34,67,78,37,52,88,64,60,62,73,51,74,69,51,51,51,39,43,74,74,33,36,63,56,28,13,54,54,25,48,36,68,67,38,51,68,62,12,43,55,22,19,58,71,53,36,93,43,71,68,29,25,51,51,43,19,50,52,20,51,76,70,68,34,60,66,57,20,48,61,37,50,61,88,57,80,88,46,69,67,54,47,46,58,51,29,54,53,27,44,54,68,69,37,29,70,68,22,27,55,53,32,51,54,40,50,72,72,39,74,85,40,94,54,40,60,57,39,29,44,53,29,14,53,22,25,46,80,68,71,35,53,72,59,14,23,37,31,14,46,46,29,36,76,75,36,62,87,43,50,52,13,53,44,22,45,46,32,30,18,61,82,36,73,82,57,54,40,81,60,55,82,67,45,68,64,93,62,83,80,68,56,74,64,53,40,50,53,34,29,55,52,37,46,51,54,33,51,58,59,58,76,76,112

Mean predicted aligned error: 5.92 Å

pLDDT: mean 87.39, std 13.65, range [42.81, 98.62]

Secondary structure (DSSP, 8-state):
--SGGGGSHHHHHHHHHH--------SSS-TT--HHHHHHHTTTS-S---S-EEE-TT--EEEE--TT--HHHHHHHHHHHHHHSGGGSPPPHHHHHHHHH-HHHHHHHHHHTT-HHHHHHHHHHT-S-HHHHHHHHHHHHHTT-HHHHHHHHTTS---HHHHHHHHHHHHHTT-HHHHHHHHHHHHHH-TT-TTHHHHHHHHHHHHHHTT-HHHHHHHHHHHHHH-TTSTTHHHHHHHHHTTS--S-BGGGTTB---SPPPPHHHHHHHHHHHHHHHHHHHHT-

Radius of gyration: 20.15 Å; Cα contacts (8 Å, |Δi|>4): 370; chains: 1; bounding box: 39×51×49 Å

Sequence (285 aa):
MRAGAFAEPRVIELLNRRFVPFYFNTGGPGLGRDEAAEAFVKGKVKNKWAHFAAFKPDGTYLEESEIYADKDGAFEFLLALLRDNPGFNTMTPEEEKAVAGEPVVAARIHEALGDYEKAAAAWEKAGAKREARLGLARIARFRKDWEAQEKAVKGLEVDADVVMENGYRRIAQKKYAGALESLEAAIAKYPESPRLAEMRFYAGVSCWFLEKRDRANFHWCWVVENLPDDHLARRCYIAAAAEGMPYANPELDGYALDSQMGSIEVIKEAYQEALKDYRKVREQK

Foldseek 3Di:
DLAFLNLDPLLVLLCVAQHDDDDADLDDPDPRHPPVVCVLCVPQDDSDLFPDWDADPVSHTDDTFDNFQGNVSSNVVSLVSCVVVVVSVDDDPVLVVCLVPALLSVLSVCSSNVVLVSNLVSLVVNPLDLSSLLSQLVSCLVVVVLVSNCVSLPPPDDAPSSLLSVLLSCVLVVVLVVSLVSLVVRCVVCVPDPCNLVSLQSNLVSCLSVVVLLSSLLSLLCCCVPVVVRSCNVQSLQCQQVSDNPGQDVSNVGDDDPDDDDDPVSSVVSSVVSNVSNVVVVVVD

=== Feature glossary ===
Reading guide. The protein is described through the following features:

Foldseek 3Di. A 3Di character summarizes, for each residue, the relative orientation of the Cα frame of its nearest spatial neighbor. Because it encodes fold topology rather than chemistry, 3Di alignments detect remote structural similarity that sequence alignment misses.

Contact-map, Ramachandran, and PAE plots. Plot images: a contact map (which residues are close in 3D, as an N×N binary image), a Ramachandran scatter (backbone torsion angles, revealing secondary-structure composition at a glance), and — for AlphaFold structures — a PAE heatmap (pairwise prediction confidence).

Radius of gyration, Cα contacts, bounding box. Radius of gyration (Rg) is the root-mean-square distance of Cα atoms from their centroid — a single number for overall size and compactness. A globular domain of N residues has Rg ≈ 2.2·N^0.38 Å; an extended or disordered chain has a much larger Rg. The Cα contact count is the number of residue pairs whose Cα atoms are within 8 Å and are more than four positions apart in sequence — a standard proxy for tertiary packing density. The bounding box is the smallest axis-aligned box enclosing all Cα atoms.

Secondary structure (8-state, DSSP). Eight-state secondary structure (DSSP): H is the canonical α-helix, G the tighter 3₁₀-helix, I the wider π-helix; E/B are β-structure, T and S are turns and bends, and '-' is everything else. DSSP derives these from the pattern of main-chain N–H···O=C hydrogen bonds, not from the sequence.

B-factor. B-factor (Debye–Waller factor) reflects atomic displacement in the crystal lattice. It is an experimental observable (units Å²), not a prediction; low values mean the atom is pinned down, high values mean it moves or is heterogeneous across the crystal.

pLDDT. pLDDT is the predicted lDDT-Cα score: AlphaFold's confidence that the local environment of each residue (all inter-atomic distances within 15 Å) is correctly placed. It is a per-residue number between 0 and 100, with higher meaning more reliable.

Nearest PDB structures. Nearest PDB neighbors are the top structural matches found by Foldseek when searching this structure against the entire Protein Data Bank. Each hit reports a TM-score (0 to 1; >0.5 almost always implies the same fold) and an E-value. These are *structural* homologs — they may share no detectable sequence similarity.

Solvent-accessible surface area. Accessible surface area quantifies burial. A residue with SASA near zero is packed into the hydrophobic core; one with SASA >100 Å² sits on the surface. Computed here via the Shrake–Rupley numerical algorithm with a 1.4 Å probe.

Rendered structure images. Structure images are PyMOL renders from six orthogonal camera directions. Cartoon representation draws helices as coils and strands as arrows; sticks shows the backbone as bonds; surface shows the solvent-excluded envelope. Rainbow coloring maps sequence position to hue (blue→red, N→C); chain coloring assigns a distinct color per polypeptide.

Backbone torsions (φ/ψ). φ (phi) and ψ (psi) are the two rotatable backbone dihedrals per residue: φ is the C(i-1)–N–Cα–C torsion, ψ is the N–Cα–C–N(i+1) torsion, both in degrees on (−180°, 180°]. α-helical residues cluster near (−60°, −45°); β-strand residues near (−120°, +130°). A Ramachandran plot is simply a scatter of (φ, ψ) for every residue.

Predicted aligned error. Predicted Aligned Error (PAE) is an AlphaFold confidence matrix: entry (i, j) is the expected error in the position of residue j, in ångströms, when the prediction is superimposed on the true structure at residue i. Low PAE within a block of residues means that block is internally rigid and well-predicted; high PAE between two blocks means their relative placement is uncertain even if each block individually is confident.

mmCIF coordinates. Structure coordinates are given as an mmCIF _atom_site loop: one row per atom with element, residue name, chain id, sequence number, and x/y/z position in Å. Only the four main-chain atoms per residue are included here; side chains are omitted to keep the record compact.

InterPro / GO / CATH / organism. Database cross-references. InterPro integrates a dozen domain/family signature databases into unified entries with residue-range hits. GO terms attach function/process/location labels with evidence codes. CATH codes position the fold in a four-level structural taxonomy. Organism is the NCBI-taxonomy species name.

Secondary structure (3-state, P-SEA). SS3 is a coarse helix/strand/coil call (letters a/b/c) made by the P-SEA algorithm from inter-Cα distances and dihedrals. It is less detailed than DSSP but needs only Cα positions.

Sequence. Sequence gives the chain of amino acids in standard one-letter code (A=alanine, C=cysteine, …, Y=tyrosine), read N→C. It is the only feature that is directly encoded by the gene; all structural features are derived from the folded form of this sequence.